Protein AF-A0A1A8XG49-F1 (afdb_monomer_lite)

InterPro domains:
  IPR009003 Peptidase S1, PA clan [SSF50494] (13-83)
  IPR027417 P-loop containing nucleoside triphosphate hydrolase [G3DSA:3.40.50.300] (144-242)
  IPR027417 P-loop containing nucleoside triphosphate hydrolase [SSF52540] (140-324)
  IPR041664 Orc1-like, AAA ATPase domain [PF13191] (143-246)

pLDDT: mean 82.78, std 15.08, range [36.12, 97.25]

Foldseek 3Di:
DDDVVVVVLLFKKWKDWPPAIDIWGQQDFQKTKDFLVRCVCCVPVVTDIWIGHPNHIFDPDKDFPDADCDPPPRMTMIGTPGTGDNCPVVNVCVVVVVVVVVVVVVCVPDVVNVVPDDPVRNVVVVVVVVVPDLLLGDDDPDDFQCVVLLVVCLVQVQVLAAAEEEAAPLLCPVVSVVVNQVCCCVRPVDDPLLEAEAELVPDAALQVVLCSQQVSLVHHGSVCNVVSCVVRPHQEYEYHACLSYDLDDRSLVVLQVVLCSCVPRVHHYYYYYHDDLCVSNVVADPVPGDSCPPSDPDHSYSFFRQLVRLLVLLCSSCVPDPDDSVQLSVLSHGGGRSSVSSVVSSVSVVVVVVVVVVPDDD

Secondary structure (DSSP, 8-state):
---HHHHHHHHEEEEE-SS-EEEEEEEETTEEEE-HHHHHHHHHHT---EEEETTEE--S--EEEEEEESSS-EEEEEE-SS---PPPHHHHHHH-HHHHHHHHHHHHH-HHHHHTS-HHHHHHHHHHHHTT--TTSS--SS--S-HHHHHHHHHHHHTT----EE--TTSSHHHHHHHHHHHHHHHH---GGGEEEEETTS--SHHHHHHHHHHHHT-SSGGGHHHHHHHS--SEEEEETGGGS-SSHHHHHHHHHHHHHHHHH--EEEEEESS-HHHHTTTSBTTTB-TTTTS-SS-EE--PBPHHHHHHHHHHHHTTSS--GGGTGGGGSS-B-HHHHHHHHHHHHHHHHHHHHHSS--

Radius of gyration: 25.8 Å; chains: 1; bounding box: 48×68×72 Å

Organism: NCBI:txid1860102

Structure (mmCIF, N/CA/C/O backbone):
data_AF-A0A1A8XG49-F1
#
_entry.id   AF-A0A1A8XG49-F1
#
loop_
_atom_site.group_PDB
_atom_site.id
_atom_site.type_symbol
_atom_site.label_atom_id
_atom_site.label_alt_id
_atom_site.label_comp_id
_atom_site.label_asym_id
_atom_site.label_entity_id
_atom_site.label_seq_id
_atom_site.pdbx_PDB_ins_code
_atom_site.Cartn_x
_atom_site.Cartn_y
_atom_site.Cartn_z
_atom_site.occupancy
_atom_site.B_iso_or_equiv
_atom_site.auth_seq_id
_atom_site.auth_comp_id
_atom_site.auth_asym_id
_atom_site.auth_atom_id
_atom_site.pdbx_PDB_model_num
ATOM 1 N N . MET A 1 1 ? 25.013 8.184 -5.134 1.00 44.91 1 MET A N 1
ATOM 2 C CA . MET A 1 1 ? 23.923 8.915 -5.820 1.00 44.91 1 MET A CA 1
ATOM 3 C C . MET A 1 1 ? 23.593 10.124 -4.967 1.00 44.91 1 MET A C 1
ATOM 5 O O . MET A 1 1 ? 23.531 9.926 -3.759 1.00 44.91 1 MET A O 1
ATOM 9 N N . PRO A 1 2 ? 23.439 11.328 -5.543 1.00 50.09 2 PRO A N 1
ATOM 10 C CA . PRO A 1 2 ? 22.978 12.480 -4.773 1.00 50.09 2 PRO A CA 1
ATOM 11 C C . PRO A 1 2 ? 21.626 12.156 -4.129 1.00 50.09 2 PRO A C 1
ATOM 13 O O . PRO A 1 2 ? 20.797 11.479 -4.750 1.00 50.09 2 PRO A O 1
ATOM 16 N N . MET A 1 3 ? 21.424 12.582 -2.882 1.00 64.94 3 MET A N 1
ATOM 17 C CA . MET A 1 3 ? 20.122 12.443 -2.224 1.00 64.94 3 MET A CA 1
ATOM 18 C C . MET A 1 3 ? 19.075 13.268 -2.982 1.00 64.94 3 MET A C 1
ATOM 20 O O . MET A 1 3 ? 19.396 14.276 -3.610 1.00 64.94 3 MET A O 1
ATOM 24 N N . ILE A 1 4 ? 17.810 12.847 -2.939 1.00 64.62 4 ILE A N 1
ATOM 25 C CA . ILE A 1 4 ? 16.726 13.500 -3.689 1.00 64.62 4 ILE A CA 1
ATOM 26 C C . ILE A 1 4 ? 16.611 15.000 -3.375 1.00 64.62 4 ILE A C 1
ATOM 28 O O . ILE A 1 4 ? 16.385 15.796 -4.280 1.00 64.62 4 ILE A O 1
ATOM 32 N N . ASP A 1 5 ? 16.892 15.400 -2.137 1.00 66.25 5 ASP A N 1
ATOM 33 C CA . ASP A 1 5 ? 16.898 16.802 -1.716 1.00 66.25 5 ASP A CA 1
ATOM 34 C C . ASP A 1 5 ? 17.994 17.626 -2.403 1.00 66.25 5 ASP A C 1
ATOM 36 O O . ASP A 1 5 ? 17.799 18.804 -2.699 1.00 66.25 5 ASP A O 1
ATOM 40 N N . GLU A 1 6 ? 19.144 17.016 -2.695 1.00 67.31 6 GLU A N 1
ATOM 41 C CA . GLU A 1 6 ? 20.232 17.661 -3.435 1.00 67.31 6 GLU A CA 1
ATOM 42 C C . GLU A 1 6 ? 19.847 17.847 -4.904 1.00 67.31 6 GLU A C 1
ATOM 44 O O . GLU A 1 6 ? 20.132 18.891 -5.490 1.00 67.31 6 GLU A O 1
ATOM 49 N N . LEU A 1 7 ? 19.139 16.872 -5.488 1.00 68.44 7 LEU A N 1
ATOM 50 C CA . LEU A 1 7 ? 18.593 16.987 -6.840 1.00 68.44 7 LEU A CA 1
ATOM 51 C C . LEU A 1 7 ? 17.507 18.063 -6.909 1.00 68.44 7 LEU A C 1
ATOM 53 O O . LEU A 1 7 ? 17.551 18.905 -7.799 1.00 68.44 7 LEU A O 1
ATOM 57 N N . LEU A 1 8 ? 16.578 18.099 -5.954 1.00 74.44 8 LEU A N 1
ATOM 58 C CA . LEU A 1 8 ? 15.527 19.117 -5.913 1.00 74.44 8 LEU A CA 1
ATOM 59 C C . LEU A 1 8 ? 16.106 20.528 -5.744 1.00 74.44 8 LEU A C 1
ATOM 61 O O . LEU A 1 8 ? 15.683 21.445 -6.447 1.00 74.44 8 LEU A O 1
ATOM 65 N N . ARG A 1 9 ? 17.128 20.711 -4.896 1.00 75.62 9 ARG A N 1
ATOM 66 C CA . ARG A 1 9 ? 17.848 21.996 -4.781 1.00 75.62 9 ARG A CA 1
ATOM 67 C C . ARG A 1 9 ? 18.603 22.365 -6.054 1.00 75.62 9 ARG A C 1
ATOM 69 O O . ARG A 1 9 ? 18.611 23.529 -6.436 1.00 75.62 9 ARG A O 1
ATOM 76 N N . ALA A 1 10 ? 19.217 21.394 -6.727 1.00 76.56 10 ALA A N 1
ATOM 77 C CA . ALA A 1 10 ? 19.944 21.639 -7.970 1.00 76.56 10 ALA A CA 1
ATOM 78 C C . ALA A 1 10 ? 19.024 22.031 -9.141 1.00 76.56 10 ALA A C 1
ATOM 80 O O . ALA A 1 10 ? 19.495 22.659 -10.090 1.00 76.56 10 ALA A O 1
ATOM 81 N N . CYS A 1 11 ? 17.736 21.680 -9.074 1.00 81.06 11 CYS A N 1
ATOM 82 C CA . CYS A 1 11 ? 16.787 21.822 -10.182 1.00 81.06 11 CYS A CA 1
ATOM 83 C C . CYS A 1 11 ? 15.705 22.880 -9.935 1.00 81.06 11 CYS A C 1
ATOM 85 O O . CYS A 1 11 ? 14.915 23.155 -10.836 1.00 81.06 11 CYS A O 1
ATOM 87 N N . SER A 1 12 ? 15.673 23.482 -8.746 1.00 89.00 12 SER A N 1
ATOM 88 C CA . SER A 1 12 ? 14.744 24.556 -8.394 1.00 89.00 12 SER A CA 1
ATOM 89 C C . SER A 1 12 ? 15.452 25.905 -8.314 1.00 89.00 12 SER A C 1
ATOM 91 O O . SER A 1 12 ? 16.629 25.999 -7.968 1.00 89.00 12 SER A O 1
ATOM 93 N N . VAL A 1 13 ? 14.718 26.965 -8.628 1.00 91.06 13 VAL A N 1
ATOM 94 C CA . VAL A 1 13 ? 15.140 28.352 -8.436 1.00 91.06 13 VAL A CA 1
ATOM 95 C C . VAL A 1 13 ? 14.126 29.080 -7.571 1.00 91.06 13 VAL A C 1
ATOM 97 O O . VAL A 1 13 ? 12.937 28.758 -7.570 1.00 91.06 13 VAL A O 1
ATOM 100 N N . ARG A 1 14 ? 14.583 30.096 -6.850 1.00 93.88 14 ARG A N 1
ATOM 101 C CA . ARG A 1 14 ? 13.712 31.042 -6.156 1.00 93.88 14 ARG A CA 1
ATOM 102 C C . ARG A 1 14 ? 13.565 32.286 -7.017 1.00 93.88 14 ARG A C 1
ATOM 104 O O . ARG A 1 14 ? 14.560 32.847 -7.456 1.00 93.88 14 ARG A O 1
ATOM 111 N N . ILE A 1 15 ? 12.336 32.723 -7.229 1.00 94.44 15 ILE A N 1
ATOM 112 C CA . ILE A 1 15 ? 12.003 33.884 -8.051 1.00 94.44 15 ILE A CA 1
ATOM 113 C C . ILE A 1 15 ? 11.438 34.952 -7.127 1.00 94.44 15 ILE A C 1
ATOM 115 O O . ILE A 1 15 ? 10.594 34.658 -6.280 1.00 94.44 15 ILE A O 1
ATOM 119 N N . VAL A 1 16 ? 11.924 36.179 -7.264 1.00 93.06 16 VAL A N 1
ATOM 120 C CA . VAL A 1 16 ? 11.505 37.322 -6.455 1.00 93.06 16 VAL A CA 1
ATOM 121 C C . VAL A 1 16 ? 11.158 38.476 -7.383 1.00 93.06 16 VAL A C 1
ATOM 123 O O . VAL A 1 16 ? 11.935 38.828 -8.270 1.00 93.06 16 VAL A O 1
ATOM 126 N N . THR A 1 17 ? 9.994 39.071 -7.155 1.00 92.00 17 THR A N 1
ATOM 127 C CA . THR A 1 17 ? 9.552 40.314 -7.791 1.00 92.00 17 THR A CA 1
ATOM 128 C C . THR A 1 17 ? 9.287 41.374 -6.722 1.00 92.00 17 THR A C 1
ATOM 130 O O . THR A 1 17 ? 9.391 41.106 -5.526 1.00 92.00 17 THR A O 1
ATOM 133 N N . ALA A 1 18 ? 8.889 42.579 -7.136 1.00 83.94 18 ALA A N 1
ATOM 134 C CA . ALA A 1 18 ? 8.525 43.657 -6.216 1.00 83.94 18 ALA A CA 1
ATOM 135 C C . ALA A 1 18 ? 7.332 43.338 -5.284 1.00 83.94 18 ALA A C 1
ATOM 137 O O . ALA A 1 18 ? 7.201 43.974 -4.245 1.00 83.94 18 ALA A O 1
ATOM 138 N N . GLY A 1 19 ? 6.464 42.380 -5.637 1.00 79.31 19 GLY A N 1
ATOM 139 C CA . GLY A 1 19 ? 5.223 42.105 -4.892 1.00 79.31 19 GLY A CA 1
ATOM 140 C C . GLY A 1 19 ? 4.957 40.634 -4.577 1.00 79.31 19 GLY A C 1
ATOM 141 O O . GLY A 1 19 ? 3.943 40.315 -3.964 1.00 79.31 19 GLY A O 1
ATOM 142 N N . SER A 1 20 ? 5.835 39.728 -5.003 1.00 89.12 20 SER A N 1
ATOM 143 C CA . SER A 1 20 ? 5.664 38.285 -4.828 1.00 89.12 20 SER A CA 1
ATOM 144 C C . SER A 1 20 ? 7.012 37.572 -4.791 1.00 89.12 20 SER A C 1
ATOM 146 O O . SER A 1 20 ? 8.028 38.055 -5.296 1.00 89.12 20 SER A O 1
ATOM 148 N N . SER A 1 21 ? 7.009 36.375 -4.217 1.00 92.56 21 SER A N 1
ATOM 149 C CA . SER A 1 21 ? 8.099 35.420 -4.374 1.00 92.56 21 SER A CA 1
ATOM 150 C C . SER A 1 21 ? 7.527 34.035 -4.628 1.00 92.56 21 SER A C 1
ATOM 152 O O . SER A 1 21 ? 6.403 33.745 -4.220 1.00 92.56 21 SER A O 1
ATOM 154 N N . GLY A 1 22 ? 8.284 33.193 -5.318 1.00 93.00 22 GLY A N 1
ATOM 155 C CA . GLY A 1 22 ? 7.862 31.839 -5.637 1.00 93.00 22 GLY A CA 1
ATOM 156 C C . GLY A 1 22 ? 9.022 30.950 -6.052 1.00 93.00 22 GLY A C 1
ATOM 157 O O . GLY A 1 22 ? 10.193 31.335 -5.982 1.00 93.00 22 GLY A O 1
ATOM 158 N N . THR A 1 23 ? 8.680 29.746 -6.489 1.00 92.75 23 THR A N 1
ATOM 159 C CA . THR A 1 23 ? 9.637 28.727 -6.915 1.00 92.75 23 THR A CA 1
ATOM 160 C C . THR A 1 23 ? 9.438 28.433 -8.393 1.00 92.75 23 THR A C 1
ATOM 162 O O . THR A 1 23 ? 8.311 28.265 -8.844 1.00 92.75 23 THR A O 1
ATOM 165 N N . GLY A 1 24 ? 10.540 28.352 -9.131 1.00 91.75 24 GLY A N 1
ATOM 166 C CA . GLY A 1 24 ? 10.569 27.809 -10.484 1.00 91.75 24 GLY A CA 1
ATOM 167 C C . GLY A 1 24 ? 11.406 26.535 -10.543 1.00 91.75 24 GLY A C 1
ATOM 168 O O . GLY A 1 24 ? 12.173 26.243 -9.623 1.00 91.75 24 GLY A O 1
ATOM 169 N N . ALA A 1 25 ? 11.288 25.787 -11.633 1.00 91.12 25 ALA A N 1
ATOM 170 C CA . ALA A 1 25 ? 12.101 24.604 -11.889 1.00 91.12 25 ALA A CA 1
ATOM 171 C C . ALA A 1 25 ? 12.759 24.677 -13.266 1.00 91.12 25 ALA A C 1
ATOM 173 O O . ALA A 1 25 ? 12.142 25.128 -14.232 1.00 91.12 25 ALA A O 1
ATOM 174 N N . PHE A 1 26 ? 14.000 24.202 -13.370 1.00 84.75 26 PHE A N 1
ATOM 175 C CA . PHE A 1 26 ? 14.660 24.047 -14.662 1.00 84.75 26 PHE A CA 1
ATOM 176 C C . PHE A 1 26 ? 13.968 22.951 -15.471 1.00 84.75 26 PHE A C 1
ATOM 178 O O . PHE A 1 26 ? 13.952 21.786 -15.071 1.00 84.75 26 PHE A O 1
ATOM 185 N N . VAL A 1 27 ? 13.431 23.324 -16.630 1.00 82.44 27 VAL A N 1
ATOM 186 C CA . VAL A 1 27 ? 12.778 22.397 -17.573 1.00 82.44 27 VAL A CA 1
ATOM 187 C C . VAL A 1 27 ? 13.650 22.096 -18.790 1.00 82.44 27 VAL A C 1
ATOM 189 O O . VAL A 1 27 ? 13.473 21.069 -19.441 1.00 82.44 27 VAL A O 1
ATOM 192 N N . ALA A 1 28 ? 14.631 22.957 -19.065 1.00 75.00 28 ALA A N 1
ATOM 193 C CA . ALA A 1 28 ? 15.698 22.750 -20.039 1.00 75.00 28 ALA A CA 1
ATOM 194 C C . ALA A 1 28 ? 16.918 23.620 -19.664 1.00 75.00 28 ALA A C 1
ATOM 196 O O . ALA A 1 28 ? 16.801 24.482 -18.785 1.00 75.00 28 ALA A O 1
ATOM 197 N N . PRO A 1 29 ? 18.088 23.442 -20.308 1.00 76.81 29 PRO A N 1
ATOM 198 C CA . PRO A 1 29 ? 19.225 24.338 -20.112 1.00 76.81 29 PRO A CA 1
ATOM 199 C C . PRO A 1 29 ? 18.834 25.805 -20.340 1.00 76.81 29 PRO A C 1
ATOM 201 O O . PRO A 1 29 ? 18.367 26.168 -21.417 1.00 76.81 29 PRO A O 1
ATOM 204 N N . GLY A 1 30 ? 18.995 26.631 -19.303 1.00 81.38 30 GLY A N 1
ATOM 205 C CA . GLY A 1 30 ? 18.672 28.061 -19.340 1.00 81.38 30 GLY A CA 1
ATOM 206 C C . GLY A 1 30 ? 17.175 28.385 -19.376 1.00 81.38 30 GLY A C 1
ATOM 207 O O . GLY A 1 30 ? 16.833 29.541 -19.603 1.00 81.38 30 GLY A O 1
ATOM 208 N N . LEU A 1 31 ? 16.287 27.404 -19.162 1.00 86.69 31 LEU A N 1
ATOM 209 C CA . LEU A 1 31 ? 14.837 27.605 -19.124 1.00 86.69 31 LEU A CA 1
ATOM 210 C C . LEU A 1 31 ? 14.246 27.184 -17.781 1.00 86.69 31 LEU A C 1
ATOM 212 O O . LEU A 1 31 ? 14.402 26.039 -17.347 1.00 86.69 31 LEU A O 1
ATOM 216 N N . VAL A 1 32 ? 13.513 28.106 -17.167 1.00 90.38 32 VAL A N 1
ATOM 217 C CA . VAL A 1 32 ? 12.822 27.925 -15.891 1.00 90.38 32 VAL A CA 1
ATOM 218 C C . VAL A 1 32 ? 11.319 28.036 -16.111 1.00 90.38 32 VAL A C 1
ATOM 220 O O . VAL A 1 32 ? 10.846 29.040 -16.631 1.00 90.38 32 VAL A O 1
ATOM 223 N N . LEU A 1 33 ? 10.562 27.035 -15.667 1.00 92.69 33 LEU A N 1
ATOM 224 C CA . LEU A 1 33 ? 9.102 27.091 -15.607 1.00 92.69 33 LEU A CA 1
ATOM 225 C C . LEU A 1 33 ? 8.661 27.507 -14.198 1.00 92.69 33 LEU A C 1
ATOM 227 O O . LEU A 1 33 ? 9.172 26.982 -13.208 1.00 92.69 33 LEU A O 1
ATOM 231 N N . THR A 1 34 ? 7.718 28.438 -14.109 1.00 93.94 34 THR A N 1
ATOM 232 C CA . THR A 1 34 ? 7.117 28.932 -12.860 1.00 93.94 34 THR A CA 1
ATOM 233 C C . THR A 1 34 ? 5.628 29.205 -13.063 1.00 93.94 34 THR A C 1
ATOM 235 O O . THR A 1 34 ? 5.133 29.112 -14.186 1.00 93.94 34 THR A O 1
ATOM 238 N N . CYS A 1 35 ? 4.902 29.556 -12.004 1.00 93.06 35 CYS A N 1
ATOM 239 C CA . CYS A 1 35 ? 3.521 30.010 -12.138 1.00 93.06 35 CYS A CA 1
ATOM 240 C C . CYS A 1 35 ? 3.463 31.461 -12.642 1.00 93.06 35 CYS A C 1
ATOM 242 O O . CYS A 1 35 ? 4.274 32.300 -12.235 1.00 93.06 35 CYS A O 1
ATOM 244 N N . ALA A 1 36 ? 2.489 31.794 -13.492 1.00 91.00 36 ALA A N 1
ATOM 245 C CA . ALA A 1 36 ? 2.371 33.136 -14.064 1.00 91.00 36 ALA A CA 1
ATOM 246 C C . ALA A 1 36 ? 2.040 34.187 -12.991 1.00 91.00 36 ALA A C 1
ATOM 248 O O . ALA A 1 36 ? 2.531 35.318 -13.061 1.00 91.00 36 ALA A O 1
ATOM 249 N N . HIS A 1 37 ? 1.289 33.821 -11.945 1.00 91.81 37 HIS A N 1
ATOM 250 C CA . HIS A 1 37 ? 1.032 34.718 -10.810 1.00 91.81 37 HIS A CA 1
ATOM 251 C C . HIS A 1 37 ? 2.314 35.144 -10.073 1.00 91.81 37 HIS A C 1
ATOM 253 O O . HIS A 1 37 ? 2.383 36.264 -9.564 1.00 91.81 37 HIS A O 1
ATOM 259 N N . VAL A 1 38 ? 3.351 34.293 -10.047 1.00 92.44 38 VAL A N 1
ATOM 260 C CA . VAL A 1 38 ? 4.627 34.593 -9.373 1.00 92.44 38 VAL A CA 1
ATOM 261 C C . VAL A 1 38 ? 5.332 35.757 -10.054 1.00 92.44 38 VAL A C 1
ATOM 263 O O . VAL A 1 38 ? 5.944 36.566 -9.366 1.00 92.44 38 VAL A O 1
ATOM 266 N N . ILE A 1 39 ? 5.219 35.884 -11.378 1.00 92.88 39 ILE A N 1
ATOM 267 C CA . ILE A 1 39 ? 5.883 36.948 -12.142 1.00 92.88 39 ILE A CA 1
ATOM 268 C C . ILE A 1 39 ? 4.921 38.019 -12.664 1.00 92.88 39 ILE A C 1
ATOM 270 O O . ILE A 1 39 ? 5.330 38.891 -13.423 1.00 92.88 39 ILE A O 1
ATOM 274 N N . ALA A 1 40 ? 3.647 37.978 -12.267 1.00 90.56 40 ALA A N 1
ATOM 275 C CA . ALA A 1 40 ? 2.605 38.843 -12.818 1.00 90.56 40 ALA A CA 1
ATOM 276 C C . ALA A 1 40 ? 2.910 40.337 -12.645 1.00 90.56 40 ALA A C 1
ATOM 278 O O . ALA A 1 40 ? 2.620 41.130 -13.537 1.00 90.56 40 ALA A O 1
ATOM 279 N N . SER A 1 41 ? 3.502 40.718 -11.513 1.00 86.75 41 SER A N 1
ATOM 280 C CA . SER A 1 41 ? 3.949 42.087 -11.242 1.00 86.75 41 SER A CA 1
ATOM 281 C C . SER A 1 41 ? 5.067 42.500 -12.204 1.00 86.75 41 SER A C 1
ATOM 283 O O . SER A 1 41 ? 4.921 43.495 -12.905 1.00 86.75 41 SER A O 1
ATOM 285 N N . ALA A 1 42 ? 6.128 41.695 -12.318 1.00 88.00 42 ALA A N 1
ATOM 286 C CA . ALA A 1 42 ? 7.241 41.939 -13.233 1.00 88.00 42 ALA A CA 1
ATOM 287 C C . ALA A 1 42 ? 6.781 42.009 -14.700 1.00 88.00 42 ALA A C 1
ATOM 289 O O . ALA A 1 42 ? 7.193 42.909 -15.422 1.00 88.00 42 ALA A O 1
ATOM 290 N N . HIS A 1 43 ? 5.867 41.126 -15.113 1.00 89.06 43 HIS A N 1
ATOM 291 C CA . HIS A 1 43 ? 5.308 41.107 -16.464 1.00 89.06 43 HIS A CA 1
ATOM 292 C C . HIS A 1 43 ? 4.448 42.347 -16.768 1.00 89.06 43 HIS A C 1
ATOM 294 O O . HIS A 1 43 ? 4.577 42.944 -17.832 1.00 89.06 43 HIS A O 1
ATOM 300 N N . LYS A 1 44 ? 3.572 42.762 -15.840 1.00 87.25 44 LYS A N 1
ATOM 301 C CA . LYS A 1 44 ? 2.639 43.885 -16.061 1.00 87.25 44 LYS A CA 1
ATOM 302 C C . LYS A 1 44 ? 3.302 45.254 -15.982 1.00 87.25 44 LYS A C 1
ATOM 304 O O . LYS A 1 44 ? 2.897 46.157 -16.704 1.00 87.25 44 LYS A O 1
ATOM 309 N N . THR A 1 45 ? 4.260 45.431 -15.076 1.00 84.06 45 THR A N 1
ATOM 310 C CA . THR A 1 45 ? 4.853 46.747 -14.791 1.00 84.06 45 THR A CA 1
ATOM 311 C C . THR A 1 45 ? 6.295 46.870 -15.271 1.00 84.06 45 THR A C 1
ATOM 313 O O . THR A 1 45 ? 6.956 47.830 -14.890 1.00 84.06 45 THR A O 1
ATOM 316 N N . ALA A 1 46 ? 6.808 45.884 -16.022 1.00 81.81 46 ALA A N 1
ATOM 317 C CA . ALA A 1 46 ? 8.232 45.759 -16.354 1.00 81.81 46 ALA A CA 1
ATOM 318 C C . ALA A 1 46 ? 9.141 45.912 -15.113 1.00 81.81 46 ALA A C 1
ATOM 320 O O . ALA A 1 46 ? 10.205 46.527 -15.158 1.00 81.81 46 ALA A O 1
ATOM 321 N N . GLY A 1 47 ? 8.667 45.411 -13.966 1.00 81.31 47 GLY A N 1
ATOM 322 C CA . GLY A 1 47 ? 9.351 45.544 -12.681 1.00 81.31 47 GLY A CA 1
ATOM 323 C C . GLY A 1 47 ? 10.549 44.596 -12.555 1.00 81.31 47 GLY A C 1
ATOM 324 O O . GLY A 1 47 ? 10.659 43.638 -13.321 1.00 81.31 47 GLY A O 1
ATOM 325 N N . PRO A 1 48 ? 11.430 44.812 -11.561 1.00 85.94 48 PRO A N 1
ATOM 326 C CA . PRO A 1 48 ? 12.611 43.977 -11.378 1.00 85.94 48 PRO A CA 1
ATOM 327 C C . PRO A 1 48 ? 12.217 42.518 -11.113 1.00 85.94 48 PRO A C 1
ATOM 329 O O . PRO A 1 48 ? 11.420 42.222 -10.215 1.00 85.94 48 PRO A O 1
ATOM 332 N N . LEU A 1 49 ? 12.809 41.614 -11.893 1.00 91.88 49 LEU A N 1
ATOM 333 C CA . LEU A 1 49 ? 12.670 40.167 -11.781 1.00 91.88 49 LEU A CA 1
ATOM 334 C C . LEU A 1 49 ? 14.02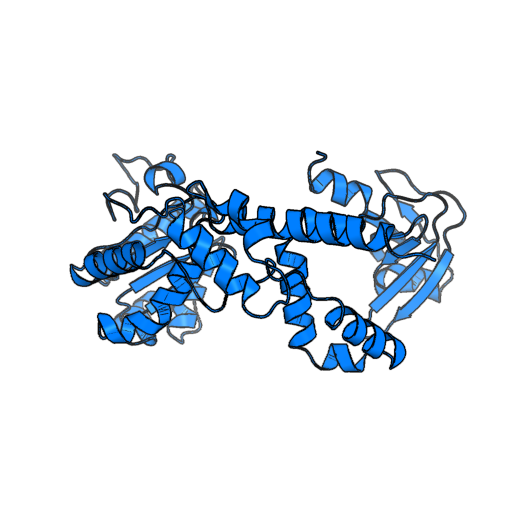6 39.582 -11.393 1.00 91.88 49 LEU A C 1
ATOM 336 O O . LEU A 1 49 ? 14.975 39.648 -12.167 1.00 91.88 49 LEU A O 1
ATOM 340 N N . ARG A 1 50 ? 14.113 39.008 -10.193 1.00 93.25 50 ARG A N 1
ATOM 341 C CA . ARG A 1 50 ? 15.350 38.432 -9.653 1.00 93.25 50 ARG A CA 1
ATOM 342 C C . ARG A 1 50 ? 15.195 36.929 -9.512 1.00 93.25 50 ARG A C 1
ATOM 344 O O . ARG A 1 50 ? 14.216 36.456 -8.929 1.00 93.25 50 ARG A O 1
ATOM 351 N N . VAL A 1 51 ? 16.163 36.172 -10.015 1.00 92.12 51 VAL A N 1
ATOM 352 C CA . VAL A 1 51 ? 16.167 34.708 -9.934 1.00 92.12 51 VAL A CA 1
ATOM 353 C C . VAL A 1 51 ? 17.385 34.259 -9.142 1.00 92.12 51 VAL A C 1
ATOM 355 O O . VAL A 1 51 ? 18.501 34.677 -9.415 1.00 92.12 51 VAL A O 1
ATOM 358 N N . PHE A 1 52 ? 17.175 33.391 -8.157 1.00 90.94 52 PHE A N 1
ATOM 359 C CA . PHE A 1 52 ? 18.220 32.840 -7.306 1.00 90.94 52 PHE A CA 1
ATOM 360 C C . PHE A 1 52 ? 18.319 31.331 -7.498 1.00 90.94 52 PHE A C 1
ATOM 362 O O . PHE A 1 52 ? 17.324 30.615 -7.374 1.00 90.94 52 PHE A O 1
ATOM 369 N N . TRP A 1 53 ? 19.532 30.833 -7.704 1.00 89.12 53 TRP A N 1
ATOM 370 C CA . TRP A 1 53 ? 19.834 29.414 -7.815 1.00 89.12 53 TRP A CA 1
ATOM 371 C C . TRP A 1 53 ? 21.019 29.043 -6.925 1.00 89.12 53 TRP A C 1
ATOM 373 O O . TRP A 1 53 ? 22.047 29.716 -6.924 1.00 89.12 53 TRP A O 1
ATOM 383 N N . SER A 1 54 ? 20.879 27.971 -6.138 1.00 83.38 54 SER A N 1
ATOM 384 C CA . SER A 1 54 ? 21.920 27.505 -5.202 1.00 83.38 54 SER A CA 1
ATOM 385 C C . SER A 1 54 ? 22.477 28.614 -4.289 1.00 83.38 54 SER A C 1
ATOM 387 O O . SER A 1 54 ? 23.673 28.678 -4.014 1.00 83.38 54 SER A O 1
ATOM 389 N N . GLY A 1 55 ? 21.599 29.517 -3.836 1.00 82.44 55 GLY A N 1
ATOM 390 C CA . GLY A 1 55 ? 21.953 30.639 -2.960 1.00 82.44 55 GLY A CA 1
ATOM 391 C C . GLY A 1 55 ? 22.624 31.829 -3.656 1.00 82.44 55 GLY A C 1
ATOM 392 O O . GLY A 1 55 ? 22.920 32.812 -2.985 1.00 82.44 55 GLY A O 1
ATOM 393 N N . ARG A 1 56 ? 22.834 31.774 -4.975 1.00 85.00 56 ARG A N 1
ATOM 394 C CA . ARG A 1 56 ? 23.387 32.871 -5.780 1.00 85.00 56 ARG A CA 1
ATOM 395 C C . ARG A 1 56 ? 22.293 33.503 -6.623 1.00 85.00 56 ARG A C 1
ATOM 397 O O . ARG A 1 56 ? 21.406 32.801 -7.099 1.00 85.00 56 ARG A O 1
ATOM 404 N N . GLU A 1 57 ? 22.342 34.815 -6.784 1.00 89.62 57 GLU A N 1
ATOM 405 C CA . GLU A 1 57 ? 21.522 35.505 -7.776 1.00 89.62 57 GLU A CA 1
ATOM 406 C C . GLU A 1 57 ? 22.076 35.218 -9.173 1.00 89.62 57 GLU A C 1
ATOM 408 O O . GLU A 1 57 ? 23.288 35.108 -9.347 1.00 89.62 57 GLU A O 1
ATOM 413 N N . LEU A 1 58 ? 21.185 34.997 -10.135 1.00 86.31 58 LEU A N 1
ATOM 414 C CA . LEU A 1 58 ? 21.540 34.885 -11.540 1.00 86.31 58 LEU A CA 1
ATOM 415 C C . LEU A 1 58 ? 21.590 36.302 -12.115 1.00 86.31 58 LEU A C 1
ATOM 417 O O . LEU A 1 58 ? 20.633 37.054 -11.938 1.00 86.31 58 LEU A O 1
ATOM 421 N N . ASP A 1 59 ? 22.709 36.635 -12.757 1.00 75.44 59 ASP A N 1
ATOM 422 C CA . ASP A 1 59 ? 22.989 37.961 -13.318 1.00 75.44 59 ASP A CA 1
ATOM 423 C C . ASP A 1 59 ? 22.051 38.323 -14.496 1.00 75.44 59 ASP A C 1
ATOM 425 O O . ASP A 1 59 ? 21.116 37.587 -14.830 1.00 75.44 59 ASP A O 1
ATOM 429 N N . ASP A 1 60 ? 22.313 39.470 -15.130 1.00 68.25 60 ASP A N 1
ATOM 430 C CA . ASP A 1 60 ? 21.554 40.036 -16.250 1.00 68.25 60 ASP A CA 1
ATOM 431 C C . ASP A 1 60 ? 21.220 39.025 -17.369 1.00 68.25 60 ASP A C 1
ATOM 433 O O . ASP A 1 60 ? 21.959 38.079 -17.653 1.00 68.25 60 ASP A O 1
ATOM 437 N N . GLY A 1 61 ? 20.092 39.255 -18.050 1.00 76.44 61 GLY A N 1
ATOM 438 C CA . GLY A 1 61 ? 19.609 38.398 -19.144 1.00 76.44 61 GLY A CA 1
ATOM 439 C C . GLY A 1 61 ? 18.461 37.460 -18.765 1.00 76.44 61 GLY A C 1
ATOM 440 O O . GLY A 1 61 ? 18.216 36.475 -19.464 1.00 76.44 61 GLY A O 1
ATOM 441 N N . ILE A 1 62 ? 17.753 37.749 -17.668 1.00 89.38 62 ILE A N 1
ATOM 442 C CA . ILE A 1 62 ? 16.488 37.083 -17.348 1.00 89.38 62 ILE A CA 1
ATOM 443 C C . ILE A 1 62 ? 15.391 37.647 -18.255 1.00 89.38 62 ILE A C 1
ATOM 445 O O . ILE A 1 62 ? 15.114 38.844 -18.235 1.00 89.38 62 ILE A O 1
ATOM 449 N N . GLU A 1 63 ? 14.738 36.780 -19.020 1.00 91.50 63 GLU A N 1
ATOM 450 C CA . GLU A 1 63 ? 13.693 37.162 -19.974 1.00 91.50 63 GLU A CA 1
ATOM 451 C C . GLU A 1 63 ? 12.440 36.316 -19.744 1.00 91.50 63 GLU A C 1
ATOM 453 O O . GLU A 1 63 ? 12.531 35.107 -19.528 1.00 91.50 63 GLU A O 1
ATOM 458 N N . ILE A 1 64 ? 11.259 36.933 -19.810 1.00 92.56 64 ILE A N 1
ATOM 459 C CA . ILE A 1 64 ? 9.991 36.200 -19.851 1.00 92.56 64 ILE A CA 1
ATOM 460 C C . ILE A 1 64 ? 9.775 35.747 -21.297 1.00 92.56 64 ILE A C 1
ATOM 462 O O . ILE A 1 64 ? 9.507 36.563 -22.170 1.00 92.56 64 ILE A O 1
ATOM 466 N N . VAL A 1 65 ? 9.915 34.446 -21.540 1.00 91.56 65 VAL A N 1
ATOM 467 C CA . VAL A 1 65 ? 9.796 33.829 -22.870 1.00 91.56 65 VAL A CA 1
ATOM 468 C C . VAL A 1 65 ? 8.339 33.561 -23.226 1.00 91.56 65 VAL A C 1
ATOM 470 O O . VAL A 1 65 ? 7.955 33.701 -24.382 1.00 91.56 65 VAL A O 1
ATOM 473 N N . ASP A 1 66 ? 7.541 33.138 -22.244 1.00 90.12 66 ASP A N 1
ATOM 474 C CA . ASP A 1 66 ? 6.119 32.852 -22.431 1.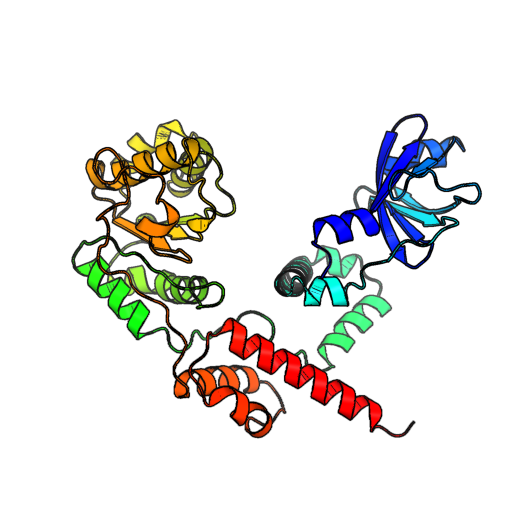00 90.12 66 ASP A CA 1
ATOM 475 C C . ASP A 1 66 ? 5.343 33.096 -21.127 1.00 90.12 66 ASP A C 1
ATOM 477 O O . ASP A 1 66 ? 5.895 32.943 -20.031 1.00 90.12 66 ASP A O 1
ATOM 481 N N . TYR A 1 67 ? 4.073 33.485 -21.233 1.00 90.00 67 TYR A N 1
ATOM 482 C CA . TYR A 1 67 ? 3.239 33.891 -20.100 1.00 90.00 67 TYR A CA 1
ATOM 483 C C . TYR A 1 67 ? 1.759 33.554 -20.332 1.00 90.00 67 TYR A C 1
ATOM 485 O O . TYR A 1 67 ? 1.084 34.175 -21.151 1.00 90.00 67 TYR A O 1
ATOM 493 N N . HIS A 1 68 ? 1.230 32.618 -19.541 1.00 87.12 68 HIS A N 1
ATOM 494 C CA . HIS A 1 68 ? -0.159 32.150 -19.581 1.00 87.12 68 HIS A CA 1
ATOM 495 C C . HIS A 1 68 ? -0.827 32.341 -18.216 1.00 87.12 68 HIS A C 1
ATOM 497 O O . HIS A 1 68 ? -0.644 31.535 -17.307 1.00 87.12 68 HIS A O 1
ATOM 503 N N . ALA A 1 69 ? -1.617 33.408 -18.065 1.00 81.00 69 ALA A N 1
ATOM 504 C CA . ALA A 1 69 ? -2.319 33.749 -16.819 1.00 81.00 69 ALA A CA 1
ATOM 505 C C . ALA A 1 69 ? -3.795 33.304 -16.808 1.00 81.00 69 ALA A C 1
ATOM 507 O O . ALA A 1 69 ? -4.698 34.113 -16.583 1.00 81.00 69 ALA A O 1
ATOM 508 N N . GLY A 1 70 ? -4.048 32.021 -17.077 1.00 70.44 70 GLY A N 1
ATOM 509 C CA . GLY A 1 70 ? -5.379 31.416 -16.956 1.00 70.44 70 GLY A CA 1
ATOM 510 C C . GLY A 1 70 ? -5.623 30.782 -15.577 1.00 70.44 70 GLY A C 1
ATOM 511 O O . GLY A 1 70 ? -4.669 30.533 -14.844 1.00 70.44 70 GLY A O 1
ATOM 512 N N . PRO A 1 71 ? -6.881 30.442 -15.219 1.00 58.69 71 PRO A N 1
ATOM 513 C CA . PRO A 1 71 ? -7.161 29.611 -14.040 1.00 58.69 71 PRO A CA 1
ATOM 514 C C . PRO A 1 71 ? -6.492 28.228 -14.148 1.00 58.69 71 PRO A C 1
ATOM 516 O O . PRO A 1 71 ? -6.179 27.615 -13.131 1.00 58.69 71 PRO A O 1
ATOM 519 N N . PHE A 1 72 ? -6.257 27.761 -15.382 1.00 53.59 72 PHE A N 1
ATOM 520 C CA . PHE A 1 72 ? -5.362 26.663 -15.735 1.00 53.59 72 PHE A CA 1
ATOM 521 C C . PHE A 1 72 ? -5.060 26.694 -17.255 1.00 53.59 72 PHE A C 1
ATOM 523 O O . PHE A 1 72 ? -6.006 26.845 -18.032 1.00 53.59 72 PHE A O 1
ATOM 530 N N . PRO A 1 73 ? -3.801 26.515 -17.705 1.00 60.75 73 PRO A N 1
ATOM 531 C CA . PRO A 1 73 ? -2.590 26.513 -16.890 1.00 60.75 73 PRO A CA 1
ATOM 532 C C . PRO A 1 73 ? -2.193 27.939 -16.458 1.00 60.75 73 PRO A C 1
ATOM 534 O O . PRO A 1 73 ? -2.286 28.881 -17.240 1.00 60.75 73 PRO A O 1
ATOM 537 N N . ASP A 1 74 ? -1.733 28.072 -15.213 1.00 83.69 74 ASP A N 1
ATOM 538 C CA . ASP A 1 74 ? -1.111 29.285 -14.664 1.00 83.69 74 ASP A CA 1
ATOM 539 C C . ASP A 1 74 ? 0.411 29.118 -14.752 1.00 83.69 74 ASP A C 1
ATOM 541 O O . ASP A 1 74 ? 1.043 28.636 -13.813 1.00 83.69 74 ASP A O 1
ATOM 545 N N . LEU A 1 75 ? 0.993 29.415 -15.916 1.00 90.06 75 LEU A N 1
ATOM 546 C CA . LEU A 1 75 ? 2.391 29.100 -16.226 1.00 90.06 75 LEU A CA 1
ATOM 547 C C . LEU A 1 75 ? 3.109 30.266 -16.892 1.00 90.06 75 LEU A C 1
ATOM 549 O O . LEU A 1 75 ? 2.571 30.939 -17.764 1.00 90.06 75 LEU A O 1
ATOM 553 N N . ALA A 1 76 ? 4.372 30.445 -16.536 1.00 91.50 76 ALA A N 1
ATOM 554 C CA . ALA A 1 76 ? 5.288 31.314 -17.244 1.00 91.50 76 ALA A CA 1
ATOM 555 C C . ALA A 1 76 ? 6.644 30.635 -17.431 1.00 91.50 76 ALA A C 1
ATOM 557 O O . ALA A 1 76 ? 7.117 29.890 -16.568 1.00 91.50 76 ALA A O 1
ATOM 558 N N . LEU A 1 77 ? 7.265 30.911 -18.572 1.00 92.94 77 LEU A N 1
ATOM 559 C CA . LEU A 1 77 ? 8.571 30.398 -18.945 1.00 92.94 77 LEU A CA 1
ATOM 560 C C . LEU A 1 77 ? 9.578 31.543 -18.917 1.00 92.94 77 LEU A C 1
ATOM 562 O O . LEU A 1 77 ? 9.375 32.573 -19.554 1.00 92.94 77 LEU A O 1
ATOM 566 N N . LEU A 1 78 ? 10.674 31.348 -18.194 1.00 92.25 78 LEU A N 1
ATOM 567 C CA . LEU A 1 78 ? 11.772 32.296 -18.091 1.00 92.25 78 LEU A CA 1
ATOM 568 C C . LEU A 1 78 ? 13.015 31.740 -18.779 1.00 92.25 78 LEU A C 1
ATOM 570 O O . LEU A 1 78 ? 13.337 30.559 -18.627 1.00 92.25 78 LEU A O 1
ATOM 574 N N . ARG A 1 79 ? 13.751 32.605 -19.469 1.00 90.19 79 ARG A N 1
ATOM 575 C CA . ARG A 1 79 ? 15.135 32.371 -19.875 1.00 90.19 79 ARG A CA 1
ATOM 576 C C . ARG A 1 79 ? 16.056 32.938 -18.808 1.00 90.19 79 ARG A C 1
ATOM 578 O O . ARG A 1 79 ? 15.796 34.021 -18.298 1.00 90.19 79 ARG A O 1
ATOM 585 N N . VAL A 1 80 ? 17.110 32.206 -18.469 1.00 88.62 80 VAL A N 1
ATOM 586 C CA . VAL A 1 80 ? 18.129 32.624 -17.497 1.00 88.62 80 VAL A CA 1
ATOM 587 C C . VAL A 1 80 ? 19.536 32.343 -18.045 1.00 88.62 80 VAL A C 1
ATOM 589 O O . VAL A 1 80 ? 19.701 31.380 -18.802 1.00 88.62 80 VAL A O 1
ATOM 592 N N . PRO A 1 81 ? 20.559 33.140 -17.677 1.00 76.25 81 PRO A N 1
ATOM 593 C CA . PRO A 1 81 ? 21.895 33.073 -18.287 1.00 76.25 81 PRO A CA 1
ATOM 594 C C . PRO A 1 81 ? 22.685 31.804 -17.934 1.00 76.25 81 PRO A C 1
ATOM 596 O O . PRO A 1 81 ? 23.549 31.376 -18.698 1.00 76.25 81 PRO A O 1
ATOM 599 N N . LEU A 1 82 ? 22.385 31.169 -16.795 1.00 67.50 82 LEU A N 1
ATOM 600 C CA . LEU A 1 82 ? 23.027 29.931 -16.348 1.00 67.50 82 LEU A CA 1
ATOM 601 C C . LEU A 1 82 ? 22.015 28.781 -16.319 1.00 67.50 82 LEU A C 1
ATOM 603 O O . LEU A 1 82 ? 20.952 28.878 -15.708 1.00 67.50 82 LEU A O 1
ATOM 607 N N . GLY A 1 83 ? 22.354 27.667 -16.970 1.00 54.75 83 GLY A N 1
ATOM 608 C CA . GLY A 1 83 ? 21.537 26.456 -16.957 1.00 54.75 83 GLY A CA 1
ATOM 609 C C . GLY A 1 83 ? 21.779 25.611 -15.706 1.00 54.75 83 GLY A C 1
ATOM 610 O O . GLY A 1 83 ? 22.891 25.139 -15.481 1.00 54.75 83 GLY A O 1
ATOM 611 N N . GLY A 1 84 ? 20.732 25.366 -14.918 1.00 53.88 84 GLY A N 1
ATOM 612 C CA . GLY A 1 84 ? 20.717 24.276 -13.946 1.00 53.88 84 GLY A CA 1
ATOM 613 C C . GLY A 1 84 ? 20.579 22.915 -14.631 1.00 53.88 84 GLY A C 1
ATOM 614 O O . GLY A 1 84 ? 20.306 22.814 -15.832 1.00 53.88 84 GLY A O 1
ATOM 615 N N . ARG A 1 85 ? 20.751 21.830 -13.868 1.00 51.31 85 ARG A N 1
ATOM 616 C CA . ARG A 1 85 ? 20.401 20.496 -14.370 1.00 51.31 85 ARG A CA 1
ATOM 617 C C . ARG A 1 85 ? 18.878 20.451 -14.478 1.00 51.31 85 ARG A C 1
ATOM 619 O O . ARG A 1 85 ? 18.203 20.495 -13.461 1.00 51.31 85 ARG A O 1
ATOM 626 N N . ALA A 1 86 ? 18.323 20.353 -15.681 1.00 53.19 86 ALA A N 1
ATOM 627 C CA . ALA A 1 86 ? 16.975 19.810 -15.804 1.00 53.19 86 ALA A CA 1
ATOM 628 C C . ALA A 1 86 ? 17.095 18.330 -15.431 1.00 53.19 86 ALA A C 1
ATOM 630 O O . ALA A 1 86 ? 17.904 17.627 -16.043 1.00 53.19 86 ALA A O 1
ATOM 631 N N . VAL A 1 87 ? 16.367 17.847 -14.418 1.00 52.44 87 VAL A N 1
ATOM 632 C CA . VAL A 1 87 ? 16.274 16.394 -14.232 1.00 52.44 87 VAL A CA 1
ATOM 633 C C . VAL A 1 87 ? 15.498 15.884 -15.434 1.00 52.44 87 VAL A C 1
ATOM 635 O O . VAL A 1 87 ? 14.335 16.262 -15.596 1.00 52.44 87 VAL A O 1
ATOM 638 N N . PRO A 1 88 ? 16.094 15.047 -16.298 1.00 56.72 88 PRO A N 1
ATOM 639 C CA . PRO A 1 88 ? 15.318 14.425 -17.349 1.00 56.72 88 PRO A CA 1
ATOM 640 C C . PRO A 1 88 ? 14.145 13.705 -16.691 1.00 56.72 88 PRO A C 1
ATOM 642 O O . PRO A 1 88 ? 14.342 12.991 -15.707 1.00 56.72 88 PRO A O 1
ATOM 645 N N . VAL A 1 89 ? 12.935 13.846 -17.229 1.00 57.84 89 VAL A N 1
ATOM 646 C CA . VAL A 1 89 ? 11.776 13.098 -16.716 1.00 57.84 89 VAL A CA 1
ATOM 647 C C . VAL A 1 89 ? 12.088 11.593 -16.664 1.00 57.84 89 VAL A C 1
ATOM 649 O O . VAL A 1 89 ? 11.668 10.902 -15.746 1.00 57.84 89 VAL A O 1
ATOM 652 N N . SER A 1 90 ? 12.939 11.096 -17.569 1.00 55.25 90 SER A N 1
ATOM 653 C CA . SER A 1 90 ? 13.470 9.730 -17.524 1.00 55.25 90 SER A CA 1
ATOM 654 C C . SER A 1 90 ? 14.278 9.401 -16.261 1.00 55.25 90 SER A C 1
ATOM 656 O O . SER A 1 90 ? 14.189 8.279 -15.780 1.00 55.25 90 SER A O 1
ATOM 658 N N . ALA A 1 91 ? 15.038 10.341 -15.697 1.00 53.19 91 ALA A N 1
ATOM 659 C CA . ALA A 1 91 ? 15.751 10.155 -14.434 1.00 53.19 91 ALA A CA 1
ATOM 660 C C . ALA A 1 91 ? 14.802 10.215 -13.225 1.00 53.19 91 ALA A C 1
ATOM 662 O O . ALA A 1 91 ? 14.977 9.436 -12.289 1.00 53.19 91 ALA A O 1
ATOM 663 N N . VAL A 1 92 ? 13.762 11.061 -13.271 1.00 57.44 92 VAL A N 1
ATOM 664 C CA . VAL A 1 92 ? 12.686 11.062 -12.262 1.00 57.44 92 VAL A CA 1
ATOM 665 C C . VAL A 1 92 ? 11.946 9.728 -12.282 1.00 57.44 92 VAL A C 1
ATOM 667 O O . VAL A 1 92 ? 11.828 9.085 -11.249 1.00 57.44 92 VAL A O 1
ATOM 670 N N . PHE A 1 93 ? 11.518 9.257 -13.452 1.00 60.12 93 PHE A N 1
ATOM 671 C CA . PHE A 1 93 ? 10.831 7.973 -13.600 1.00 60.12 93 PHE A CA 1
ATOM 672 C C . PHE A 1 93 ? 11.731 6.776 -13.280 1.00 60.12 93 PHE A C 1
ATOM 674 O O . PHE A 1 93 ? 11.251 5.788 -12.739 1.00 60.12 93 PHE A O 1
ATOM 681 N N . ALA A 1 94 ? 13.038 6.857 -13.542 1.00 55.34 94 ALA A N 1
ATOM 682 C CA . ALA A 1 94 ? 13.976 5.821 -13.114 1.00 55.34 94 ALA A CA 1
ATOM 683 C C . ALA A 1 94 ? 14.105 5.754 -11.581 1.00 55.34 94 ALA A C 1
ATOM 685 O O . ALA A 1 94 ? 14.182 4.663 -11.021 1.00 55.34 94 ALA A O 1
ATOM 686 N N . ALA A 1 95 ? 14.112 6.902 -10.897 1.00 52.41 95 ALA A N 1
ATOM 687 C CA . ALA A 1 95 ? 14.190 6.967 -9.437 1.00 52.41 95 ALA A CA 1
ATOM 688 C C . ALA A 1 95 ? 12.835 6.701 -8.749 1.00 52.41 95 ALA A C 1
ATOM 690 O O . ALA A 1 95 ? 12.788 6.191 -7.630 1.00 52.41 95 ALA A O 1
ATOM 691 N N . MET A 1 96 ? 11.733 7.047 -9.415 1.00 58.47 96 MET A N 1
ATOM 692 C CA . MET A 1 96 ? 10.371 7.063 -8.883 1.00 58.47 96 MET A CA 1
ATOM 693 C C . MET A 1 96 ? 9.401 6.470 -9.911 1.00 58.47 96 MET A C 1
ATOM 695 O O . MET A 1 96 ? 8.519 7.146 -10.438 1.00 58.47 96 MET A O 1
ATOM 699 N N . ALA A 1 97 ? 9.572 5.179 -10.200 1.00 56.97 97 ALA A N 1
ATOM 700 C CA . ALA A 1 97 ? 8.830 4.482 -11.253 1.00 56.97 97 ALA A CA 1
ATOM 701 C C . ALA A 1 97 ? 7.300 4.506 -11.077 1.00 56.97 97 ALA A C 1
ATOM 703 O O . ALA A 1 97 ? 6.581 4.425 -12.069 1.00 56.97 97 ALA A O 1
ATOM 704 N N . SER A 1 98 ? 6.792 4.658 -9.846 1.00 52.09 98 SER A N 1
ATOM 705 C CA . SER A 1 98 ? 5.349 4.762 -9.588 1.00 52.09 98 SER A CA 1
ATOM 706 C C . SER A 1 98 ? 4.741 6.080 -10.078 1.00 52.09 98 SER A C 1
ATOM 708 O O . SER A 1 98 ? 3.600 6.080 -10.521 1.00 52.09 98 SER A O 1
ATOM 710 N N . ILE A 1 99 ? 5.508 7.179 -10.096 1.00 60.91 99 ILE A N 1
ATOM 711 C CA . ILE A 1 99 ? 5.009 8.502 -10.513 1.00 60.91 99 ILE A CA 1
ATOM 712 C C . ILE A 1 99 ? 4.633 8.511 -11.996 1.00 60.91 99 ILE A C 1
ATOM 714 O O . ILE A 1 99 ? 3.639 9.123 -12.374 1.00 60.91 99 ILE A O 1
ATOM 718 N N . ALA A 1 100 ? 5.398 7.813 -12.840 1.00 54.62 100 ALA A N 1
ATOM 719 C CA . ALA A 1 100 ? 5.088 7.699 -14.265 1.00 54.62 100 ALA A CA 1
ATOM 720 C C . ALA A 1 100 ? 3.708 7.067 -14.495 1.00 54.62 100 ALA A C 1
ATOM 722 O O . ALA A 1 100 ? 2.958 7.481 -15.378 1.00 54.62 100 ALA A O 1
ATOM 723 N N . GLU A 1 101 ? 3.383 6.067 -13.678 1.00 56.88 101 GLU A N 1
ATOM 724 C CA . GLU A 1 101 ? 2.143 5.314 -13.768 1.00 56.88 101 GLU A CA 1
ATOM 725 C C . GLU A 1 101 ? 0.966 6.076 -13.162 1.00 56.88 101 GLU A C 1
ATOM 727 O O . GLU A 1 101 ? -0.081 6.180 -13.791 1.00 56.88 101 GLU A O 1
ATOM 732 N N . GLU A 1 102 ? 1.150 6.684 -11.991 1.00 54.50 102 GLU A N 1
ATOM 733 C CA . GLU A 1 102 ? 0.144 7.544 -11.362 1.00 54.50 102 GLU A CA 1
ATOM 734 C C . GLU A 1 102 ? -0.213 8.732 -12.265 1.00 54.50 102 GLU A C 1
ATOM 736 O O . GLU A 1 102 ? -1.390 9.037 -12.451 1.00 54.50 102 GLU A O 1
ATOM 741 N N . GLN A 1 103 ? 0.783 9.347 -12.912 1.00 57.38 103 GLN A N 1
ATOM 742 C CA . GLN A 1 103 ? 0.561 10.419 -13.880 1.00 57.38 103 GLN A CA 1
ATOM 743 C C . GLN A 1 103 ? -0.199 9.921 -15.119 1.00 57.38 103 GLN A C 1
ATOM 745 O O . GLN A 1 103 ? -1.100 10.600 -15.611 1.00 57.38 103 GLN A O 1
ATOM 750 N N . ARG A 1 104 ? 0.134 8.725 -15.620 1.00 57.69 104 ARG A N 1
ATOM 751 C CA . ARG A 1 104 ? -0.550 8.106 -16.762 1.00 57.69 104 ARG A CA 1
ATOM 752 C C . ARG A 1 104 ? -2.007 7.784 -16.441 1.00 57.69 104 ARG A C 1
ATOM 754 O O . ARG A 1 104 ? -2.877 8.119 -17.239 1.00 57.69 104 ARG A O 1
ATOM 761 N N . LEU A 1 105 ? -2.272 7.175 -15.286 1.00 52.81 105 LEU A N 1
ATOM 762 C CA . LEU A 1 105 ? -3.621 6.854 -14.817 1.00 52.81 105 LEU A CA 1
ATOM 763 C C . LEU A 1 105 ? -4.442 8.126 -14.585 1.00 52.81 105 LEU A C 1
ATOM 765 O O . LEU A 1 105 ? -5.593 8.190 -15.007 1.00 52.81 105 LEU A O 1
ATOM 769 N N . HIS A 1 106 ? -3.840 9.158 -13.990 1.00 57.69 106 HIS A N 1
ATOM 770 C CA . HIS A 1 106 ? -4.490 10.448 -13.774 1.00 57.69 106 HIS A CA 1
ATOM 771 C C . HIS A 1 106 ? -4.895 11.119 -15.095 1.00 57.69 106 HIS A C 1
ATOM 773 O O . HIS A 1 106 ? -6.039 11.541 -15.244 1.00 57.69 106 HIS A O 1
ATOM 779 N N . HIS A 1 107 ? -3.997 11.163 -16.084 1.00 55.44 107 HIS A N 1
ATOM 780 C CA . HIS A 1 107 ? -4.305 11.759 -17.388 1.00 55.44 107 HIS A CA 1
ATOM 781 C C . HIS A 1 107 ? -5.260 10.907 -18.234 1.00 55.44 107 HIS A C 1
ATOM 783 O O . HIS A 1 107 ? -6.052 11.465 -18.986 1.00 55.44 107 HIS A O 1
ATOM 789 N N . ALA A 1 108 ? -5.221 9.577 -18.107 1.00 55.25 108 ALA A N 1
ATOM 790 C CA . ALA A 1 108 ? -6.164 8.688 -18.787 1.00 55.25 108 ALA A CA 1
ATOM 791 C C . ALA A 1 108 ? -7.588 8.785 -18.209 1.00 55.25 108 ALA A C 1
ATOM 793 O O . ALA A 1 108 ? -8.558 8.591 -18.937 1.00 55.25 108 ALA A O 1
ATOM 794 N N . ALA A 1 109 ? -7.716 9.085 -16.913 1.00 49.38 109 ALA A N 1
ATOM 795 C CA . ALA A 1 109 ? -9.000 9.218 -16.230 1.00 49.38 109 ALA A CA 1
ATOM 796 C C . ALA A 1 109 ? -9.637 10.616 -16.366 1.00 49.38 109 ALA A C 1
ATOM 798 O O . ALA A 1 109 ? -10.837 10.753 -16.132 1.00 49.38 109 ALA A O 1
ATOM 799 N N . ASP A 1 110 ? -8.872 11.651 -16.739 1.00 57.03 110 ASP A N 1
ATOM 800 C CA . ASP A 1 110 ? -9.366 13.028 -16.855 1.00 57.03 110 ASP A CA 1
ATOM 801 C C . ASP A 1 110 ? -9.458 13.490 -18.317 1.00 57.03 110 ASP A C 1
ATOM 803 O O . ASP A 1 110 ? -8.488 13.923 -18.943 1.00 57.03 110 ASP A O 1
ATOM 807 N N . SER A 1 111 ? -10.671 13.462 -18.872 1.00 52.75 111 SER A N 1
ATOM 808 C CA . SER A 1 111 ? -10.934 13.881 -20.253 1.00 52.75 111 SER A CA 1
ATOM 809 C C . SER A 1 111 ? -10.642 15.363 -20.517 1.00 52.75 111 SER A C 1
ATOM 811 O O . SER A 1 111 ? -10.467 15.747 -21.677 1.00 52.75 111 SER A O 1
ATOM 813 N N . ARG A 1 112 ? -10.553 16.206 -19.475 1.00 61.03 112 ARG A N 1
ATOM 814 C CA . ARG A 1 112 ? -10.195 17.628 -19.620 1.00 61.03 112 ARG A CA 1
ATOM 815 C C . ARG A 1 1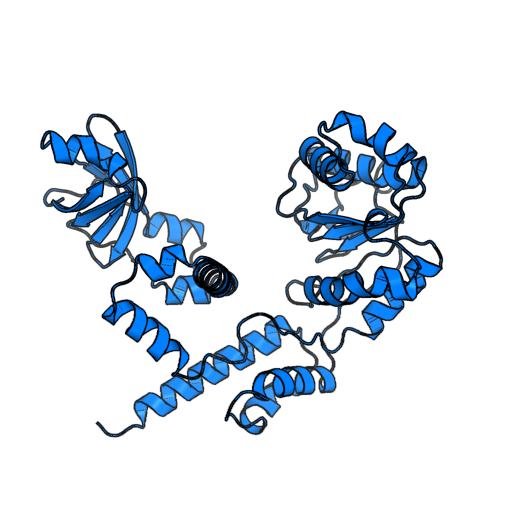12 ? -8.767 17.780 -20.130 1.00 61.03 112 ARG A C 1
ATOM 817 O O . ARG A 1 112 ? -8.512 18.644 -20.961 1.00 61.03 112 ARG A O 1
ATOM 824 N N . TRP A 1 113 ? -7.867 16.882 -19.733 1.00 51.84 113 TRP A N 1
ATOM 825 C CA . TRP A 1 113 ? -6.491 16.859 -20.227 1.00 51.84 113 TRP A CA 1
ATOM 826 C C . TRP A 1 113 ? -6.417 16.574 -21.724 1.00 51.84 113 TRP A C 1
ATOM 828 O O . TRP A 1 113 ? -5.712 17.266 -22.453 1.00 51.84 113 TRP A O 1
ATOM 838 N N . HIS A 1 114 ? -7.191 15.603 -22.208 1.00 57.91 114 HIS A N 1
ATOM 839 C CA . HIS A 1 114 ? -7.260 15.292 -23.636 1.00 57.91 114 HIS A CA 1
ATOM 840 C C . HIS A 1 114 ? -7.813 16.450 -24.474 1.00 57.91 114 HIS A C 1
ATOM 842 O O . HIS A 1 114 ? -7.392 16.630 -25.620 1.00 57.91 114 HIS A O 1
ATOM 848 N N . ALA A 1 115 ? -8.725 17.239 -23.903 1.00 58.94 115 ALA A N 1
ATOM 849 C CA . ALA A 1 115 ? -9.288 18.420 -24.547 1.00 58.94 115 ALA A CA 1
ATOM 850 C C . ALA A 1 115 ? -8.285 19.585 -24.647 1.00 58.94 115 ALA A C 1
ATOM 852 O O . ALA A 1 115 ? -8.359 20.360 -25.597 1.00 58.94 115 ALA A O 1
ATOM 853 N N . CYS A 1 116 ? -7.322 19.679 -23.724 1.00 55.44 116 CYS A N 1
ATOM 854 C CA . CYS A 1 116 ? -6.265 20.696 -23.740 1.00 55.44 116 CYS A CA 1
ATOM 855 C C . CYS A 1 116 ? -5.149 20.423 -24.763 1.00 55.44 116 CYS A C 1
ATOM 857 O O . CYS A 1 116 ? -4.280 21.270 -24.952 1.00 55.44 116 CYS A O 1
ATOM 859 N N . LEU A 1 117 ? -5.148 19.252 -25.406 1.00 56.53 117 LEU A N 1
ATOM 860 C CA . LEU A 1 117 ? -4.105 18.845 -26.341 1.00 56.53 117 LEU A CA 1
ATOM 861 C C . LEU A 1 117 ? -4.518 19.117 -27.787 1.00 56.53 117 LEU A C 1
ATOM 863 O O . LEU A 1 117 ? -5.622 18.762 -28.226 1.00 56.53 117 LEU A O 1
ATOM 867 N N . ASP A 1 118 ? -3.597 19.678 -28.566 1.00 64.38 118 ASP A N 1
ATOM 868 C CA . ASP A 1 118 ? -3.803 19.843 -30.000 1.00 64.38 118 ASP A CA 1
ATOM 869 C C . ASP A 1 118 ? -3.830 18.470 -30.721 1.00 64.38 118 ASP A C 1
ATOM 871 O O . ASP A 1 118 ? -3.391 17.448 -30.171 1.00 64.38 118 ASP A O 1
ATOM 875 N N . PRO A 1 119 ? -4.370 18.391 -31.951 1.00 62.72 119 PRO A N 1
ATOM 876 C CA . PRO A 1 119 ? -4.456 17.131 -32.690 1.00 62.72 119 PRO A CA 1
ATOM 877 C C . PRO A 1 119 ? -3.102 16.435 -32.921 1.00 62.72 119 PRO A C 1
ATOM 879 O O . PRO A 1 119 ? -3.036 15.206 -32.915 1.00 62.72 119 PRO A O 1
ATOM 882 N N . VAL A 1 120 ? -2.011 17.191 -33.078 1.00 61.94 120 VAL A N 1
ATOM 883 C CA . VAL A 1 120 ? -0.646 16.667 -33.258 1.00 61.94 120 VAL A CA 1
ATOM 884 C C . VAL A 1 120 ? -0.116 16.084 -31.945 1.00 61.94 120 VAL A C 1
ATOM 886 O O . VAL A 1 120 ? 0.494 15.013 -31.944 1.00 61.94 120 VAL A O 1
ATOM 889 N N . GLN A 1 121 ? -0.372 16.738 -30.813 1.00 56.81 121 GLN A N 1
ATOM 890 C CA . GLN A 1 121 ? -0.037 16.254 -29.473 1.00 56.81 121 GLN A CA 1
ATOM 891 C C . GLN A 1 121 ? -0.828 14.990 -29.117 1.00 56.81 121 GLN A C 1
ATOM 893 O O . GLN A 1 121 ? -0.238 14.013 -28.647 1.00 56.81 121 GLN A O 1
ATOM 898 N N . ARG A 1 122 ? -2.133 14.957 -29.419 1.00 62.69 122 ARG A N 1
ATOM 899 C CA . ARG A 1 122 ? -2.971 13.754 -29.271 1.00 62.69 122 ARG A CA 1
ATOM 900 C C . ARG A 1 122 ? -2.450 12.599 -30.120 1.00 62.69 122 ARG A C 1
ATOM 902 O O . ARG A 1 122 ? -2.268 11.502 -29.597 1.00 62.69 122 ARG A O 1
ATOM 909 N N . ALA A 1 123 ? -2.113 12.858 -31.382 1.00 53.78 123 ALA A N 1
ATOM 910 C CA . ALA A 1 123 ? -1.530 11.855 -32.267 1.00 53.78 123 ALA A CA 1
ATOM 911 C C . ALA A 1 123 ? -0.159 11.354 -31.774 1.00 53.78 123 ALA A C 1
ATOM 913 O O . ALA A 1 123 ? 0.158 10.181 -31.938 1.00 53.78 123 ALA A O 1
ATOM 914 N N . ARG A 1 124 ? 0.663 12.198 -31.133 1.00 49.19 124 ARG A N 1
ATOM 915 C CA . ARG A 1 124 ? 1.947 11.784 -30.530 1.00 49.19 124 ARG A CA 1
ATOM 916 C C . ARG A 1 124 ? 1.773 10.925 -29.276 1.00 49.19 124 ARG A C 1
ATOM 918 O O . ARG A 1 124 ? 2.578 10.020 -29.063 1.00 49.19 124 ARG A O 1
ATOM 925 N N . LEU A 1 125 ? 0.747 11.184 -28.466 1.00 52.09 125 LEU A N 1
ATOM 926 C CA . LEU A 1 125 ? 0.408 10.347 -27.310 1.00 52.09 125 LEU A CA 1
ATOM 927 C C . LEU A 1 125 ? -0.158 8.991 -27.743 1.00 52.09 125 LEU A C 1
ATOM 929 O O . LEU A 1 125 ? 0.238 7.974 -27.183 1.00 52.09 125 LEU A O 1
ATOM 933 N N . GLN A 1 126 ? -0.986 8.970 -28.791 1.00 47.91 126 GLN A N 1
ATOM 934 C CA . GLN A 1 126 ? -1.493 7.740 -29.411 1.00 47.91 126 GLN A CA 1
ATOM 935 C C . GLN A 1 126 ? -0.371 6.949 -30.118 1.00 47.91 126 GLN A C 1
ATOM 937 O O . GLN A 1 126 ? -0.229 5.753 -29.917 1.00 47.91 126 GLN A O 1
ATOM 942 N N . ARG A 1 127 ? 0.549 7.601 -30.842 1.00 36.12 127 ARG A N 1
ATOM 943 C CA . ARG A 1 127 ? 1.693 6.907 -31.476 1.00 36.12 127 ARG A CA 1
ATOM 944 C C . ARG A 1 127 ? 2.714 6.343 -30.481 1.00 36.12 127 ARG A C 1
ATOM 946 O O . ARG A 1 127 ? 3.482 5.453 -30.836 1.00 36.12 127 ARG A O 1
ATOM 953 N N . ARG A 1 128 ? 2.762 6.845 -29.240 1.00 39.69 128 ARG A N 1
ATOM 954 C CA . ARG A 1 128 ? 3.593 6.260 -28.171 1.00 39.69 128 ARG A CA 1
ATOM 955 C C . ARG A 1 128 ? 2.931 5.078 -27.463 1.00 39.69 128 ARG A C 1
ATOM 957 O O . ARG A 1 128 ? 3.668 4.319 -26.843 1.00 39.69 128 ARG A O 1
ATOM 964 N N . SER A 1 129 ? 1.614 4.882 -27.582 1.00 43.28 129 SER A N 1
ATOM 965 C CA . SER A 1 129 ? 0.992 3.609 -27.192 1.00 43.28 129 SER A CA 1
ATOM 966 C C . SER A 1 129 ? 1.262 2.490 -28.204 1.00 43.28 129 SER A C 1
ATOM 968 O O . SER A 1 129 ? 1.254 1.327 -27.817 1.00 43.28 129 SER A O 1
ATOM 970 N N . ASP A 1 130 ? 1.584 2.833 -29.458 1.00 38.16 130 ASP A N 1
ATOM 971 C CA . ASP A 1 130 ? 1.868 1.857 -30.525 1.00 38.16 130 ASP A CA 1
ATOM 972 C C . ASP A 1 130 ? 3.302 1.296 -30.480 1.00 38.16 130 ASP A C 1
ATOM 974 O O . ASP A 1 130 ? 3.571 0.197 -30.968 1.00 38.16 130 ASP A O 1
ATOM 978 N N . ALA A 1 131 ? 4.241 2.010 -29.849 1.00 46.44 131 ALA A N 1
ATOM 979 C CA . ALA A 1 131 ? 5.534 1.446 -29.475 1.00 46.44 131 ALA A CA 1
ATOM 980 C C . ALA A 1 131 ? 5.334 0.595 -28.216 1.00 46.44 131 ALA A C 1
ATOM 982 O O . ALA A 1 131 ? 5.379 1.150 -27.122 1.00 46.44 131 ALA A O 1
ATOM 983 N N . ALA A 1 132 ? 5.077 -0.710 -28.399 1.00 58.69 132 ALA A N 1
ATOM 984 C CA . ALA A 1 132 ? 4.800 -1.712 -27.360 1.00 58.69 132 ALA A CA 1
ATOM 985 C C . ALA A 1 132 ? 5.250 -1.257 -25.962 1.00 58.69 132 ALA A C 1
ATOM 987 O O . ALA A 1 132 ? 6.444 -1.277 -25.643 1.00 58.69 132 ALA A O 1
ATOM 988 N N . ALA A 1 133 ? 4.295 -0.767 -25.165 1.00 73.88 133 ALA A N 1
ATOM 989 C CA . ALA A 1 133 ? 4.563 -0.339 -23.802 1.00 73.88 133 ALA A CA 1
ATOM 990 C C . ALA A 1 133 ? 5.241 -1.490 -23.047 1.00 73.88 133 ALA A C 1
ATOM 992 O O . ALA A 1 133 ? 4.893 -2.653 -23.246 1.00 73.88 133 ALA A O 1
ATOM 993 N N . ASN A 1 134 ? 6.230 -1.168 -22.214 1.00 81.38 134 ASN A N 1
ATOM 994 C CA . ASN A 1 134 ? 6.978 -2.172 -21.466 1.00 81.38 134 ASN A CA 1
ATOM 995 C C . ASN A 1 134 ? 6.000 -3.004 -20.609 1.00 81.38 134 ASN A C 1
ATOM 997 O O . ASN A 1 134 ? 5.421 -2.456 -19.665 1.00 81.38 134 ASN A O 1
ATOM 1001 N N . PRO A 1 135 ? 5.802 -4.303 -20.909 1.00 86.00 135 PRO A N 1
ATOM 1002 C CA . PRO A 1 135 ? 4.724 -5.096 -20.310 1.00 86.00 135 PRO A CA 1
ATOM 1003 C C . PRO A 1 135 ? 4.941 -5.370 -18.816 1.00 86.00 135 PRO A C 1
ATOM 1005 O O . PRO A 1 135 ? 4.026 -5.776 -18.098 1.00 86.00 135 PRO A O 1
ATOM 1008 N N . PHE A 1 136 ? 6.159 -5.136 -18.325 1.00 86.25 136 PHE A N 1
ATOM 1009 C CA . PHE A 1 136 ? 6.538 -5.350 -16.934 1.00 86.25 136 PHE A CA 1
ATOM 1010 C C . PHE A 1 136 ? 6.300 -4.125 -16.041 1.00 86.25 136 PHE A C 1
ATOM 1012 O O . PHE A 1 136 ? 6.500 -4.217 -14.829 1.00 86.25 136 PHE A O 1
ATOM 1019 N N . LEU A 1 137 ? 5.879 -2.990 -16.611 1.00 77.19 137 LEU A N 1
ATOM 1020 C CA . LEU A 1 137 ? 5.497 -1.792 -15.862 1.00 77.19 137 LEU A CA 1
ATOM 1021 C C . LEU A 1 137 ? 3.997 -1.797 -15.515 1.00 77.19 137 LEU A C 1
ATOM 1023 O O . LEU A 1 137 ? 3.203 -2.523 -16.111 1.00 77.19 137 LEU A O 1
ATOM 1027 N N . GLY A 1 138 ? 3.610 -0.991 -14.525 1.00 69.44 138 GLY A N 1
ATOM 1028 C CA . GLY A 1 138 ? 2.220 -0.861 -14.071 1.00 69.44 138 GLY A CA 1
ATOM 1029 C C . GLY A 1 138 ? 1.745 -1.991 -13.153 1.00 69.44 138 GLY A C 1
ATOM 1030 O O . GLY A 1 138 ? 2.496 -2.913 -12.817 1.00 69.44 138 GLY A O 1
ATOM 1031 N N . GLU A 1 139 ? 0.489 -1.915 -12.717 1.00 67.44 139 GLU A N 1
ATOM 1032 C CA . GLU A 1 139 ? -0.130 -2.957 -11.894 1.00 67.44 139 GLU A CA 1
ATOM 1033 C C . GLU A 1 139 ? -0.542 -4.179 -12.728 1.00 67.44 139 GLU A C 1
ATOM 1035 O O . GLU A 1 139 ? -0.872 -4.071 -13.903 1.00 67.44 139 GLU A O 1
ATOM 1040 N N . SER A 1 140 ? -0.493 -5.362 -12.112 1.00 69.75 140 SER A N 1
ATOM 1041 C CA . SER A 1 140 ? -1.008 -6.603 -12.706 1.00 69.75 140 SER A CA 1
ATOM 1042 C C . SER A 1 140 ? -2.448 -6.815 -12.257 1.00 69.75 140 SER A C 1
ATOM 1044 O O . SER A 1 140 ? -2.717 -6.701 -11.053 1.00 69.75 140 SER A O 1
ATOM 1046 N N . GLU A 1 141 ? -3.339 -7.157 -13.187 1.00 68.56 141 GLU A N 1
ATOM 1047 C CA . GLU A 1 141 ? -4.717 -7.562 -12.876 1.00 68.56 141 GLU A CA 1
ATOM 1048 C C . GLU A 1 141 ? -4.729 -8.857 -12.054 1.00 68.56 141 GLU A C 1
ATOM 1050 O O . GLU A 1 141 ? -5.393 -8.934 -11.021 1.00 68.56 141 GLU A O 1
ATOM 1055 N N . GLU A 1 142 ? -3.904 -9.832 -12.442 1.00 82.19 142 GLU A N 1
ATOM 1056 C CA . GLU A 1 142 ? -3.735 -11.082 -11.704 1.00 82.19 142 GLU A CA 1
ATOM 1057 C C . GLU A 1 142 ? -2.700 -10.928 -10.579 1.00 82.19 142 GLU A C 1
ATOM 1059 O O . GLU A 1 142 ? -1.610 -10.372 -10.772 1.00 82.19 142 GLU A O 1
ATOM 1064 N N . VAL A 1 143 ? -3.028 -11.448 -9.392 1.00 87.81 143 VAL A N 1
ATOM 1065 C CA . VAL A 1 143 ? -2.108 -11.542 -8.252 1.00 87.81 143 VAL A CA 1
ATOM 1066 C C . VAL A 1 143 ? -1.639 -12.988 -8.118 1.00 87.81 143 VAL A C 1
ATOM 1068 O O . VAL A 1 143 ? -2.427 -13.871 -7.802 1.00 87.81 143 VAL A O 1
ATOM 1071 N N . ILE A 1 144 ? -0.341 -13.215 -8.325 1.00 91.12 144 ILE A N 1
ATOM 1072 C CA . ILE A 1 144 ? 0.267 -14.552 -8.392 1.00 91.12 144 ILE A CA 1
ATOM 1073 C C . ILE A 1 144 ? 1.103 -14.840 -7.135 1.00 91.12 144 ILE A C 1
ATOM 1075 O O . ILE A 1 144 ? 1.793 -13.957 -6.620 1.00 91.12 144 ILE A O 1
ATOM 1079 N N . GLY A 1 145 ? 1.047 -16.088 -6.652 1.00 90.00 145 GLY A N 1
ATOM 1080 C CA . GLY A 1 145 ? 1.906 -16.619 -5.582 1.00 90.00 145 GLY A CA 1
ATOM 1081 C C . GLY A 1 145 ? 1.646 -16.027 -4.195 1.00 90.00 145 GLY A C 1
ATOM 1082 O O . GLY A 1 145 ? 2.559 -15.859 -3.378 1.00 90.00 145 GLY A O 1
ATOM 1083 N N . ARG A 1 146 ? 0.393 -15.641 -3.931 1.00 93.56 146 ARG A N 1
ATOM 1084 C CA . ARG A 1 146 ? -0.052 -15.103 -2.634 1.00 93.56 146 ARG A CA 1
ATOM 1085 C C . ARG A 1 146 ? -1.210 -15.884 -2.017 1.00 93.56 146 ARG A C 1
ATOM 1087 O O . ARG A 1 146 ? -1.715 -15.474 -0.976 1.00 93.56 146 ARG A O 1
ATOM 1094 N N . ASP A 1 147 ? -1.571 -17.026 -2.597 1.00 91.88 147 ASP A N 1
ATOM 1095 C CA . ASP A 1 147 ? -2.677 -17.856 -2.123 1.00 91.88 147 ASP A CA 1
ATOM 1096 C C . ASP A 1 147 ? -2.418 -18.429 -0.730 1.00 91.88 147 ASP A C 1
ATOM 1098 O O . ASP A 1 147 ? -3.281 -18.306 0.130 1.00 91.88 147 ASP A O 1
ATOM 1102 N N . GLU A 1 148 ? -1.236 -18.983 -0.452 1.00 93.06 148 GLU A N 1
ATOM 1103 C CA . GLU A 1 148 ? -0.917 -19.526 0.880 1.00 93.06 148 GLU A CA 1
ATOM 1104 C C . GLU A 1 148 ? -0.964 -18.436 1.963 1.00 93.06 148 GLU A C 1
ATOM 1106 O O . GLU A 1 148 ? -1.572 -18.612 3.018 1.00 93.06 148 GLU A O 1
ATOM 1111 N N . ALA A 1 149 ? -0.377 -17.268 1.682 1.00 96.06 149 ALA A N 1
ATOM 1112 C CA . ALA A 1 149 ? -0.424 -16.132 2.596 1.00 96.06 149 ALA A CA 1
ATOM 1113 C C . ALA A 1 149 ? -1.868 -15.682 2.853 1.00 96.06 149 ALA A C 1
ATOM 1115 O O . ALA A 1 149 ? -2.235 -15.417 3.996 1.00 96.06 149 ALA A O 1
ATOM 1116 N N . LEU A 1 150 ? -2.696 -15.636 1.807 1.00 95.75 150 LEU A N 1
ATOM 1117 C CA . LEU A 1 150 ? -4.109 -15.301 1.918 1.00 95.75 150 LEU A CA 1
ATOM 1118 C C . LEU A 1 150 ? -4.884 -16.337 2.745 1.00 95.75 150 LEU A C 1
ATOM 1120 O O . LEU A 1 150 ? -5.659 -15.946 3.615 1.00 95.75 150 LEU A O 1
ATOM 1124 N N . HIS A 1 151 ? -4.647 -17.634 2.527 1.00 95.62 151 HIS A N 1
ATOM 1125 C CA . HIS A 1 151 ? -5.247 -18.703 3.331 1.00 95.62 151 HIS A CA 1
ATOM 1126 C C . HIS A 1 151 ? -4.891 -18.535 4.809 1.00 95.62 151 HIS A C 1
ATOM 1128 O O . HIS A 1 151 ? -5.787 -18.487 5.647 1.00 95.62 151 HIS A O 1
ATOM 1134 N N . ARG A 1 152 ? -3.610 -18.307 5.127 1.00 96.81 152 ARG A N 1
ATOM 1135 C CA . ARG A 1 152 ? -3.173 -18.064 6.510 1.00 96.81 152 ARG A CA 1
ATOM 1136 C C . ARG A 1 152 ? -3.816 -16.825 7.137 1.00 96.81 152 ARG A C 1
ATOM 1138 O O . ARG A 1 152 ? -4.100 -16.839 8.334 1.00 96.81 152 ARG A O 1
ATOM 1145 N N . VAL A 1 153 ? -4.035 -15.756 6.364 1.00 97.12 153 VAL A N 1
ATOM 1146 C CA . VAL A 1 153 ? -4.785 -14.579 6.838 1.00 97.12 153 VAL A CA 1
ATOM 1147 C C . VAL A 1 153 ? -6.209 -14.986 7.209 1.00 97.12 153 VAL A C 1
ATOM 1149 O O . VAL A 1 153 ? -6.657 -14.690 8.315 1.00 97.12 153 VAL A O 1
ATOM 1152 N N . PHE A 1 154 ? -6.911 -15.701 6.329 1.00 97.25 154 PHE A N 1
ATOM 1153 C CA . PHE A 1 154 ? -8.278 -16.135 6.601 1.00 97.25 154 PHE A CA 1
ATOM 1154 C C . PHE A 1 154 ? -8.380 -17.106 7.775 1.00 97.25 154 PHE A C 1
ATOM 1156 O O . PHE A 1 154 ? -9.271 -16.938 8.602 1.00 97.25 154 PHE A O 1
ATOM 1163 N N . ASP A 1 155 ? -7.465 -18.064 7.907 1.00 96.44 155 ASP A N 1
ATOM 1164 C CA . ASP A 1 155 ? -7.463 -19.016 9.022 1.00 96.44 155 ASP A CA 1
ATOM 1165 C C . ASP A 1 155 ? -7.366 -18.295 10.370 1.00 96.44 155 ASP A C 1
ATOM 1167 O O . ASP A 1 155 ? -8.119 -18.589 11.300 1.00 96.44 155 ASP A O 1
ATOM 1171 N N . LYS A 1 156 ? -6.508 -17.273 10.457 1.00 96.44 156 LYS A N 1
ATOM 1172 C CA . LYS A 1 156 ? -6.399 -16.433 11.654 1.00 96.44 156 LYS A CA 1
ATOM 1173 C C . LYS A 1 156 ? -7.666 -15.642 11.937 1.00 96.44 156 LYS A C 1
ATOM 1175 O O . LYS A 1 156 ? -8.118 -15.617 13.079 1.00 96.44 156 LYS A O 1
ATOM 1180 N N . LEU A 1 157 ? -8.237 -15.011 10.912 1.00 95.62 157 LEU A N 1
ATOM 1181 C CA . LEU A 1 157 ? -9.456 -14.218 11.062 1.00 95.62 157 LEU A CA 1
ATOM 1182 C C . LEU A 1 157 ? -10.657 -15.093 11.462 1.00 95.62 157 LEU A C 1
ATOM 1184 O O . LEU A 1 157 ? -11.433 -14.681 12.324 1.00 95.62 157 LEU A O 1
ATOM 1188 N N . ARG A 1 158 ? -10.778 -16.314 10.913 1.00 94.88 158 ARG A N 1
ATOM 1189 C CA . ARG A 1 158 ? -11.802 -17.305 11.306 1.00 94.88 158 ARG A CA 1
ATOM 1190 C C . ARG A 1 158 ? -11.622 -17.781 12.741 1.00 94.88 158 ARG A C 1
ATOM 1192 O O . ARG A 1 158 ? -12.605 -17.898 13.462 1.00 94.88 158 ARG A O 1
ATOM 1199 N N . ALA A 1 159 ? -10.378 -17.975 13.178 1.00 93.69 159 ALA A N 1
ATOM 1200 C CA . ALA A 1 159 ? -10.057 -18.288 14.569 1.00 93.69 159 ALA A CA 1
ATOM 1201 C C . ALA A 1 159 ? -10.312 -17.113 15.536 1.00 93.69 159 ALA A C 1
ATOM 1203 O O . ALA A 1 159 ? -10.084 -17.236 16.735 1.00 93.69 159 ALA A O 1
ATOM 1204 N N . GLY A 1 160 ? -10.771 -15.963 15.031 1.00 92.31 160 GLY A N 1
ATOM 1205 C CA . GLY A 1 160 ? -11.074 -14.785 15.830 1.00 92.31 160 GLY A CA 1
ATOM 1206 C C . GLY A 1 160 ? -9.852 -13.950 16.209 1.00 92.31 160 GLY A C 1
ATOM 1207 O O . GLY A 1 160 ? -10.020 -12.950 16.906 1.00 92.31 160 GLY A O 1
ATOM 1208 N N . ASN A 1 161 ? -8.665 -14.310 15.721 1.00 94.38 161 ASN A N 1
ATOM 1209 C CA . ASN A 1 161 ? -7.403 -13.668 16.063 1.00 94.38 161 ASN A CA 1
ATOM 1210 C C . ASN A 1 161 ? -7.176 -12.375 15.270 1.00 94.38 161 ASN A C 1
ATOM 1212 O O . ASN A 1 161 ? -7.726 -12.160 14.185 1.00 94.38 161 ASN A O 1
ATOM 1216 N N . HIS A 1 162 ? -6.285 -11.532 15.788 1.00 95.38 162 HIS A N 1
ATOM 1217 C CA . HIS A 1 162 ? -5.621 -10.530 14.963 1.00 95.38 162 HIS A CA 1
ATOM 1218 C C . HIS A 1 162 ? -4.677 -11.206 13.965 1.00 95.38 162 HIS A C 1
ATOM 1220 O O . HIS A 1 162 ? -4.275 -12.360 14.130 1.00 95.38 162 HIS A O 1
ATOM 1226 N N . CYS A 1 163 ? -4.292 -10.478 12.924 1.00 96.00 163 CYS A N 1
ATOM 1227 C CA . CYS A 1 163 ? -3.394 -11.013 11.913 1.00 96.00 163 CYS A CA 1
ATOM 1228 C C . CYS A 1 163 ? -2.425 -9.931 11.457 1.00 96.00 163 CYS A C 1
ATOM 1230 O O . CYS A 1 163 ? -2.838 -8.936 10.895 1.00 96.00 163 CYS A O 1
ATOM 1232 N N . SER A 1 164 ? -1.129 -10.115 11.648 1.00 95.50 164 SER A N 1
ATOM 1233 C CA . SER A 1 164 ? -0.111 -9.210 11.119 1.00 95.50 164 SER A CA 1
ATOM 1234 C C . SER A 1 164 ? 0.445 -9.761 9.816 1.00 95.50 164 SER A C 1
ATOM 1236 O O . SER A 1 164 ? 0.825 -10.928 9.754 1.00 95.50 164 SER A O 1
ATOM 1238 N N . VAL A 1 165 ? 0.537 -8.925 8.783 1.00 96.69 165 VAL A N 1
ATOM 1239 C CA . VAL A 1 165 ? 1.203 -9.260 7.520 1.00 96.69 165 VAL A CA 1
ATOM 1240 C C . VAL A 1 165 ? 2.513 -8.487 7.433 1.00 96.69 165 VAL A C 1
ATOM 1242 O O . VAL A 1 165 ? 2.527 -7.257 7.404 1.00 96.69 165 VAL A O 1
ATOM 1245 N N . VAL A 1 166 ? 3.624 -9.213 7.353 1.00 95.50 166 VAL A N 1
ATOM 1246 C CA . VAL A 1 166 ? 4.973 -8.641 7.342 1.00 95.50 166 VAL A CA 1
ATOM 1247 C C . VAL A 1 166 ? 5.678 -9.023 6.053 1.00 95.50 166 VAL A C 1
ATOM 1249 O O . VAL A 1 166 ? 5.648 -10.172 5.629 1.00 95.50 166 VAL A O 1
ATOM 1252 N N . GLY A 1 167 ? 6.370 -8.082 5.429 1.00 94.06 167 GLY A N 1
ATOM 1253 C CA . GLY A 1 167 ? 7.313 -8.409 4.363 1.00 94.06 167 GLY A CA 1
ATOM 1254 C C . GLY A 1 167 ? 7.943 -7.161 3.774 1.00 94.06 167 GLY A C 1
ATOM 1255 O O . GLY A 1 167 ? 7.345 -6.095 3.878 1.00 94.06 167 GLY A O 1
ATOM 1256 N N . PRO A 1 168 ? 9.104 -7.261 3.118 1.00 91.56 168 PRO A N 1
ATOM 1257 C CA . PRO A 1 168 ? 9.846 -6.096 2.647 1.00 91.56 168 PRO A CA 1
ATOM 1258 C C . PRO A 1 16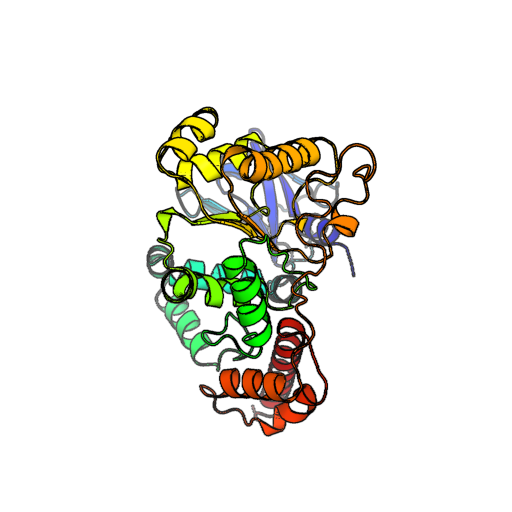8 ? 9.066 -5.264 1.616 1.00 91.56 168 PRO A C 1
ATOM 1260 O O . PRO A 1 168 ? 8.024 -5.668 1.083 1.00 91.56 168 PRO A O 1
ATOM 1263 N N . ARG A 1 169 ? 9.574 -4.069 1.298 1.00 86.31 169 ARG A N 1
ATOM 1264 C CA . ARG A 1 169 ? 9.025 -3.261 0.200 1.00 86.31 169 ARG A CA 1
ATOM 1265 C C . ARG A 1 169 ? 9.030 -4.085 -1.093 1.00 86.31 169 ARG A C 1
ATOM 1267 O O . ARG A 1 169 ? 10.011 -4.748 -1.411 1.00 86.31 169 ARG A O 1
ATOM 1274 N N . GLY A 1 170 ? 7.921 -4.047 -1.831 1.00 86.31 170 GLY A N 1
ATOM 1275 C CA . GLY A 1 170 ? 7.783 -4.800 -3.080 1.00 86.31 170 GLY A CA 1
ATOM 1276 C C . GLY A 1 170 ? 7.410 -6.279 -2.924 1.00 86.31 170 GLY A C 1
ATOM 1277 O O . GLY A 1 170 ? 7.333 -6.978 -3.932 1.00 86.31 170 GLY A O 1
ATOM 1278 N N . SER A 1 171 ? 7.116 -6.749 -1.703 1.00 91.88 171 SER A N 1
ATOM 1279 C CA . SER A 1 171 ? 6.667 -8.128 -1.453 1.00 91.88 171 SER A CA 1
ATOM 1280 C C . SER A 1 171 ? 5.232 -8.433 -1.892 1.00 91.88 171 SER A C 1
ATOM 1282 O O . SER A 1 171 ? 4.807 -9.585 -1.865 1.00 91.88 171 SER A O 1
ATOM 1284 N N . GLY A 1 172 ? 4.469 -7.426 -2.319 1.00 90.31 172 GLY A N 1
ATOM 1285 C CA . GLY A 1 172 ? 3.084 -7.605 -2.757 1.00 90.31 172 GLY A CA 1
ATOM 1286 C C . GLY A 1 172 ? 2.045 -7.520 -1.636 1.00 90.31 172 GLY A C 1
ATOM 1287 O O . GLY A 1 172 ? 0.968 -8.080 -1.791 1.00 90.31 172 GLY A O 1
ATOM 1288 N N . LYS A 1 173 ? 2.319 -6.801 -0.536 1.00 91.81 173 LYS A N 1
ATOM 1289 C CA . LYS A 1 173 ? 1.322 -6.503 0.518 1.00 91.81 173 LYS A CA 1
ATOM 1290 C C . LYS A 1 173 ? 0.034 -5.892 -0.049 1.00 91.81 173 LYS A C 1
ATOM 1292 O O . LYS A 1 173 ? -1.044 -6.425 0.175 1.00 91.81 173 LYS A O 1
ATOM 1297 N N . SER A 1 174 ? 0.145 -4.853 -0.874 1.00 87.25 174 SER A N 1
ATOM 1298 C CA . SER A 1 174 ? -1.019 -4.229 -1.522 1.00 87.25 174 SER A CA 1
ATOM 1299 C C . SER A 1 174 ? -1.719 -5.179 -2.505 1.00 87.25 174 SER A C 1
ATOM 1301 O O . SER A 1 174 ? -2.938 -5.161 -2.621 1.00 87.25 174 SER A O 1
ATOM 1303 N N . ALA A 1 175 ? -0.974 -6.072 -3.167 1.00 89.56 175 ALA A N 1
ATOM 1304 C CA . ALA A 1 175 ? -1.560 -7.111 -4.018 1.00 89.56 175 ALA A CA 1
ATOM 1305 C C . ALA A 1 175 ? -2.343 -8.152 -3.194 1.00 89.56 175 ALA A C 1
ATOM 1307 O O . ALA A 1 175 ? -3.439 -8.544 -3.584 1.00 89.56 175 ALA A O 1
ATOM 1308 N N . LEU A 1 176 ? -1.840 -8.534 -2.015 1.00 93.44 176 LEU A N 1
ATOM 1309 C CA . LEU A 1 176 ? -2.574 -9.370 -1.065 1.00 93.44 176 LEU A CA 1
ATOM 1310 C C . LEU A 1 176 ? -3.870 -8.686 -0.606 1.00 93.44 176 LEU A C 1
ATOM 1312 O O . LEU A 1 176 ? -4.907 -9.339 -0.557 1.00 93.44 176 LEU A O 1
ATOM 1316 N N . LEU A 1 177 ? -3.848 -7.377 -0.326 1.00 92.12 177 LEU A N 1
ATOM 1317 C CA . LEU A 1 177 ? -5.064 -6.635 0.032 1.00 92.12 177 LEU A CA 1
ATOM 1318 C C . LEU A 1 177 ? -6.105 -6.620 -1.094 1.00 92.12 177 LEU A C 1
ATOM 1320 O O . LEU A 1 177 ? -7.298 -6.739 -0.814 1.00 92.12 177 LEU A O 1
ATOM 1324 N N . ARG A 1 178 ? -5.665 -6.529 -2.358 1.00 89.75 178 ARG A N 1
ATOM 1325 C CA . ARG A 1 178 ? -6.555 -6.637 -3.527 1.00 89.75 178 ARG A CA 1
ATOM 1326 C C . ARG A 1 178 ? -7.239 -8.002 -3.608 1.00 89.75 178 ARG A C 1
ATOM 1328 O O . ARG A 1 178 ? -8.417 -8.047 -3.938 1.00 89.75 178 ARG A O 1
ATOM 1335 N N . LEU A 1 179 ? -6.541 -9.084 -3.254 1.00 91.38 179 LEU A N 1
ATOM 1336 C CA . LEU A 1 179 ? -7.149 -10.416 -3.146 1.00 91.38 179 LEU A CA 1
ATOM 1337 C C . LEU A 1 179 ? -8.079 -10.547 -1.936 1.00 91.38 179 LEU A C 1
ATOM 1339 O O . LEU A 1 179 ? -9.118 -11.196 -2.021 1.00 91.38 179 LEU A O 1
ATOM 1343 N N . LEU A 1 180 ? -7.703 -9.945 -0.808 1.00 92.75 180 LEU A N 1
ATOM 1344 C CA . LEU A 1 180 ? -8.449 -10.042 0.442 1.00 92.75 180 LEU A CA 1
ATOM 1345 C C . LEU A 1 180 ? -9.811 -9.351 0.338 1.00 92.75 180 LEU A C 1
ATOM 1347 O O . LEU A 1 180 ? -10.823 -9.925 0.726 1.00 92.75 180 LEU A O 1
ATOM 1351 N N . ARG A 1 181 ? -9.843 -8.127 -0.198 1.00 91.62 181 ARG A N 1
ATOM 1352 C CA . ARG A 1 181 ? -11.019 -7.249 -0.173 1.00 91.62 181 ARG A CA 1
ATOM 1353 C C . ARG A 1 181 ? -12.313 -7.881 -0.717 1.00 91.62 181 ARG A C 1
ATOM 1355 O O . ARG A 1 181 ? -13.300 -7.819 0.013 1.00 91.62 181 ARG A O 1
ATOM 1362 N N . PRO A 1 182 ? -12.355 -8.473 -1.926 1.00 89.62 182 PRO A N 1
ATOM 1363 C CA . PRO A 1 182 ? -13.576 -9.104 -2.431 1.00 89.62 182 PRO A CA 1
ATOM 1364 C C . PRO A 1 182 ? -13.929 -10.402 -1.685 1.00 89.62 182 PRO A C 1
ATOM 1366 O O . PRO A 1 182 ? -15.101 -10.718 -1.527 1.00 89.62 182 PRO A O 1
ATOM 1369 N N . ARG A 1 183 ? -12.930 -11.120 -1.157 1.00 92.06 183 ARG A N 1
ATOM 1370 C CA . ARG A 1 183 ? -13.103 -12.449 -0.546 1.00 92.06 183 ARG A CA 1
ATOM 1371 C C . ARG A 1 183 ? -13.521 -12.412 0.929 1.00 92.06 183 ARG A C 1
ATOM 1373 O O . ARG A 1 183 ? -13.885 -13.447 1.477 1.00 92.06 183 ARG A O 1
ATOM 1380 N N . LEU A 1 184 ? -13.476 -11.250 1.592 1.00 91.56 184 LEU A N 1
ATOM 1381 C CA . LEU A 1 184 ? -13.900 -11.117 2.996 1.00 91.56 184 LEU A CA 1
ATOM 1382 C C . LEU A 1 184 ? -15.376 -11.491 3.191 1.00 91.56 184 LEU A C 1
ATOM 1384 O O . LEU A 1 184 ? -15.687 -12.218 4.130 1.00 91.56 184 LEU A O 1
ATOM 1388 N N . GLY A 1 185 ? -16.262 -11.044 2.297 1.00 87.75 185 GLY A N 1
ATOM 1389 C CA . GLY A 1 185 ? -17.682 -11.405 2.353 1.00 87.75 185 GLY A CA 1
ATOM 1390 C C . GLY A 1 185 ? -17.909 -12.888 2.079 1.00 87.75 185 GLY A C 1
ATOM 1391 O O . GLY A 1 185 ? -18.598 -13.554 2.838 1.00 87.75 185 GLY A O 1
ATOM 1392 N N . GLU A 1 186 ? -17.247 -13.425 1.054 1.00 89.44 186 GLU A N 1
ATOM 1393 C CA . GLU A 1 186 ? -17.384 -14.828 0.645 1.00 89.44 186 GLU A CA 1
ATOM 1394 C C . GLU A 1 186 ? -16.884 -15.815 1.708 1.00 89.44 186 GLU A C 1
ATOM 1396 O O . GLU A 1 186 ? -17.481 -16.870 1.902 1.00 89.44 186 GLU A O 1
ATOM 1401 N N . GLN A 1 187 ? -15.777 -15.498 2.390 1.00 91.62 187 GLN A N 1
ATOM 1402 C CA . GLN A 1 187 ? -15.119 -16.448 3.293 1.00 91.62 187 GLN A CA 1
ATOM 1403 C C . GLN A 1 187 ? -15.427 -16.250 4.777 1.00 91.62 187 GLN A C 1
ATOM 1405 O O . GLN A 1 187 ? -15.186 -17.174 5.557 1.00 91.62 187 GLN A O 1
ATOM 1410 N N . LEU A 1 188 ? -15.875 -15.059 5.185 1.00 91.50 188 LEU A N 1
ATOM 1411 C CA . LEU A 1 188 ? -16.115 -14.721 6.593 1.00 91.50 188 LEU A CA 1
ATOM 1412 C C . LEU A 1 188 ? -17.543 -14.237 6.871 1.00 91.50 188 LEU A C 1
ATOM 1414 O O . LEU A 1 188 ? -17.849 -13.982 8.036 1.00 91.50 188 LEU A O 1
ATOM 1418 N N . ASP A 1 189 ? -18.390 -14.109 5.842 1.00 90.69 189 ASP A N 1
ATOM 1419 C CA . ASP A 1 189 ? -19.744 -13.545 5.938 1.00 90.69 189 ASP A CA 1
ATOM 1420 C C . ASP A 1 189 ? -19.747 -12.128 6.541 1.00 90.69 189 ASP A C 1
ATOM 1422 O O . ASP A 1 189 ? -20.565 -11.764 7.383 1.00 90.69 189 ASP A O 1
ATOM 1426 N N . TRP A 1 190 ? -18.735 -11.328 6.183 1.00 92.06 190 TRP A N 1
ATOM 1427 C CA . TRP A 1 190 ? -18.615 -9.939 6.632 1.00 92.06 190 TRP A CA 1
ATOM 1428 C C . TRP A 1 190 ? -19.008 -8.986 5.515 1.00 92.06 190 TRP A C 1
ATOM 1430 O O . TRP A 1 190 ? -18.509 -9.052 4.390 1.00 92.06 190 TRP A O 1
ATOM 1440 N N . THR A 1 191 ? -19.857 -8.027 5.851 1.00 90.19 191 THR A N 1
ATOM 1441 C CA . THR A 1 191 ? -20.241 -6.958 4.938 1.00 90.19 191 THR A CA 1
ATOM 1442 C C . THR A 1 191 ? -19.117 -5.935 4.796 1.00 90.19 191 THR A C 1
ATOM 1444 O O . THR A 1 191 ? -18.295 -5.735 5.693 1.00 90.19 191 THR A O 1
ATOM 1447 N N . ALA A 1 192 ? -19.108 -5.199 3.682 1.00 87.75 192 ALA A N 1
ATOM 1448 C CA . ALA A 1 192 ? -18.135 -4.128 3.487 1.00 87.75 192 ALA A CA 1
ATOM 1449 C C . ALA A 1 192 ? -18.172 -3.098 4.633 1.00 87.75 192 ALA A C 1
ATOM 1451 O O . ALA A 1 192 ? -17.124 -2.576 5.008 1.00 87.75 192 ALA A O 1
ATOM 1452 N N . SER A 1 193 ? -19.352 -2.807 5.197 1.00 89.62 193 SER A N 1
ATOM 1453 C CA . SER A 1 193 ? -19.548 -1.891 6.332 1.00 89.62 193 SER A CA 1
ATOM 1454 C C . SER A 1 193 ? -18.900 -2.345 7.638 1.00 89.62 193 SER A C 1
ATOM 1456 O O . SER A 1 193 ? -18.586 -1.490 8.458 1.00 89.62 193 SER A O 1
ATOM 1458 N N . GLU A 1 194 ? -18.667 -3.644 7.823 1.00 93.44 194 GLU A N 1
ATOM 1459 C CA . GLU A 1 194 ? -18.021 -4.203 9.020 1.00 93.44 194 GLU A CA 1
ATOM 1460 C C . GLU A 1 194 ? -16.486 -4.159 8.945 1.00 93.44 194 GLU A C 1
ATOM 1462 O O . GLU A 1 194 ? -15.804 -4.578 9.886 1.00 93.44 194 GLU A O 1
ATOM 1467 N N . VAL A 1 195 ? -15.935 -3.644 7.838 1.00 95.31 195 VAL A N 1
ATOM 1468 C CA . VAL A 1 195 ? -14.495 -3.557 7.588 1.00 95.31 195 VAL A CA 1
ATOM 1469 C C . VAL A 1 195 ? -14.079 -2.114 7.296 1.00 95.31 195 VAL A C 1
ATOM 1471 O O . VAL A 1 195 ? -14.563 -1.465 6.356 1.00 95.31 195 VAL A O 1
ATOM 1474 N N . ALA A 1 196 ? -13.122 -1.618 8.078 1.00 95.25 196 ALA A N 1
ATOM 1475 C CA . ALA A 1 196 ? -12.465 -0.339 7.836 1.00 95.25 196 ALA A CA 1
ATOM 1476 C C . ALA A 1 196 ? -11.062 -0.542 7.258 1.00 95.25 196 ALA A C 1
ATOM 1478 O O . ALA A 1 196 ? -10.323 -1.424 7.686 1.00 95.25 196 ALA A O 1
ATOM 1479 N N . TRP A 1 197 ? -10.701 0.302 6.295 1.00 94.31 197 TRP A N 1
ATOM 1480 C CA . TRP A 1 197 ? -9.403 0.299 5.627 1.00 94.31 197 TRP A CA 1
ATOM 1481 C C . TRP A 1 197 ? -8.746 1.646 5.890 1.00 94.31 197 TRP A C 1
ATOM 1483 O O . TRP A 1 197 ? -9.282 2.672 5.475 1.00 94.31 197 TRP A O 1
ATOM 1493 N N . LEU A 1 198 ? -7.628 1.644 6.608 1.00 93.62 198 LEU A N 1
ATOM 1494 C CA . LEU A 1 198 ? -6.920 2.849 7.028 1.00 93.62 198 LEU A CA 1
ATOM 1495 C C . LEU A 1 198 ? -5.512 2.821 6.440 1.00 93.62 198 LEU A C 1
ATOM 1497 O O . LEU A 1 198 ? -4.809 1.823 6.582 1.00 93.62 198 LEU A O 1
ATOM 1501 N N . ASN A 1 199 ? -5.113 3.903 5.775 1.00 89.88 199 ASN A N 1
ATOM 1502 C CA . ASN A 1 199 ? -3.804 4.030 5.142 1.00 89.88 199 ASN A CA 1
ATOM 1503 C C . ASN A 1 199 ? -2.931 5.000 5.943 1.00 89.88 199 ASN A C 1
ATOM 1505 O O . ASN A 1 199 ? -3.207 6.197 5.986 1.00 89.88 199 ASN A O 1
ATOM 1509 N N . PHE A 1 200 ? -1.862 4.491 6.550 1.00 88.44 200 PHE A N 1
ATOM 1510 C CA . PHE A 1 200 ? -0.968 5.281 7.399 1.00 88.44 200 PHE A CA 1
ATOM 1511 C C . PHE A 1 200 ? 0.055 6.119 6.623 1.00 88.44 200 PHE A C 1
ATOM 1513 O O . PHE A 1 200 ? 0.830 6.842 7.237 1.00 88.44 200 PHE A O 1
ATOM 1520 N N . ARG A 1 201 ? 0.022 6.113 5.282 1.00 83.06 201 ARG A N 1
ATOM 1521 C CA . ARG A 1 201 ? 0.742 7.118 4.474 1.00 83.06 201 ARG A CA 1
ATOM 1522 C C . ARG A 1 201 ? 0.149 8.515 4.593 1.00 83.06 201 ARG A C 1
ATOM 1524 O O . ARG A 1 201 ? 0.850 9.479 4.320 1.00 83.06 201 ARG A O 1
ATOM 1531 N N . THR A 1 202 ? -1.137 8.613 4.922 1.00 83.81 202 THR A N 1
ATOM 1532 C CA . THR A 1 202 ? -1.883 9.880 4.943 1.00 83.81 202 THR A CA 1
ATOM 1533 C C . THR A 1 202 ? -2.381 10.248 6.339 1.00 83.81 202 THR A C 1
ATOM 1535 O O . THR A 1 202 ? -3.189 11.160 6.461 1.00 83.81 202 THR A O 1
ATOM 1538 N N . ILE A 1 203 ? -1.984 9.492 7.366 1.00 88.38 203 ILE A N 1
ATOM 1539 C CA . ILE A 1 203 ? -2.439 9.665 8.748 1.00 88.38 203 ILE A CA 1
ATOM 1540 C C . ILE A 1 203 ? -1.205 9.876 9.620 1.00 88.38 203 ILE A C 1
ATOM 1542 O O . ILE A 1 203 ? -0.436 8.943 9.853 1.00 88.38 203 ILE A O 1
ATOM 1546 N N . GLU A 1 204 ? -1.045 11.090 10.130 1.00 89.12 204 GLU A N 1
ATOM 1547 C CA . GLU A 1 204 ? 0.076 11.496 10.979 1.00 89.12 204 GLU A CA 1
ATOM 1548 C C . GLU A 1 204 ? -0.351 11.711 12.436 1.00 89.12 204 GLU A C 1
ATOM 1550 O O . GLU A 1 204 ? 0.480 11.668 13.351 1.00 89.12 204 GLU A O 1
ATOM 1555 N N . THR A 1 205 ? -1.648 11.933 12.677 1.00 92.44 205 THR A N 1
ATOM 1556 C CA . THR A 1 205 ? -2.181 12.255 14.006 1.00 92.44 205 THR A CA 1
ATOM 1557 C C . THR A 1 205 ? -3.331 11.343 14.438 1.00 92.44 205 THR A C 1
ATOM 1559 O O . THR A 1 205 ? -4.087 10.808 13.628 1.00 92.44 205 THR A O 1
ATOM 1562 N N . LEU A 1 206 ? -3.524 11.206 15.759 1.00 94.94 206 LEU A N 1
ATOM 1563 C CA . LEU A 1 206 ? -4.666 10.475 16.324 1.00 94.94 206 LEU A CA 1
ATOM 1564 C C . LEU A 1 206 ? -6.011 11.062 15.876 1.00 94.94 206 LEU A C 1
ATOM 1566 O O . LEU A 1 206 ? -6.978 10.327 15.685 1.00 94.94 206 LEU A O 1
ATOM 1570 N N . ARG A 1 207 ? -6.076 12.383 15.699 1.00 94.69 207 ARG A N 1
ATOM 1571 C CA . ARG A 1 207 ? -7.286 13.051 15.227 1.00 94.69 207 ARG A CA 1
ATOM 1572 C C . ARG A 1 207 ? -7.627 12.629 13.798 1.00 94.69 207 ARG A C 1
ATOM 1574 O O . ARG A 1 207 ? -8.756 12.216 13.568 1.00 94.69 207 ARG A O 1
ATOM 1581 N N . GLU A 1 208 ? -6.662 12.658 12.882 1.00 94.12 208 GLU A N 1
ATOM 1582 C CA . GLU A 1 208 ? -6.851 12.188 11.500 1.00 94.12 208 GLU A CA 1
ATOM 1583 C C . GLU A 1 208 ? -7.247 10.710 11.454 1.00 94.12 208 GLU A C 1
ATOM 1585 O O . GLU A 1 208 ? -8.132 10.325 10.693 1.00 94.12 208 GLU A O 1
ATOM 1590 N N . LEU A 1 209 ? -6.646 9.883 12.315 1.00 94.94 209 LEU A N 1
ATOM 1591 C CA . LEU A 1 209 ? -7.001 8.471 12.442 1.00 94.94 209 LEU A CA 1
ATOM 1592 C C . LEU A 1 209 ? -8.475 8.285 12.842 1.00 94.94 209 LEU A C 1
ATOM 1594 O O . LEU A 1 209 ? -9.194 7.474 12.252 1.00 94.94 209 LEU A O 1
ATOM 1598 N N . GLN A 1 210 ? -8.931 9.046 13.838 1.00 95.69 210 GLN A N 1
ATOM 1599 C CA . GLN A 1 210 ? -10.322 9.036 14.289 1.00 95.69 210 GLN A CA 1
ATOM 1600 C C . GLN A 1 210 ? -11.270 9.562 13.208 1.00 95.69 210 GLN A C 1
ATOM 1602 O O . GLN A 1 210 ? -12.314 8.958 12.973 1.00 95.69 210 GLN A O 1
ATOM 1607 N N . GLU A 1 211 ? -10.909 10.648 12.525 1.00 94.25 211 GLU A N 1
ATOM 1608 C CA . GLU A 1 211 ? -11.694 11.225 11.428 1.00 94.25 211 GLU A CA 1
ATOM 1609 C C . GLU A 1 211 ? -11.830 10.239 10.260 1.00 94.25 211 GLU A C 1
ATOM 1611 O O . GLU A 1 211 ? -12.940 10.034 9.765 1.00 94.25 211 GLU A O 1
ATOM 1616 N N . ALA A 1 212 ? -10.752 9.544 9.886 1.00 93.19 212 ALA A N 1
ATOM 1617 C CA . ALA A 1 212 ? -10.776 8.511 8.854 1.00 93.19 212 ALA A CA 1
ATOM 1618 C C . ALA A 1 212 ? -11.734 7.359 9.212 1.00 93.19 212 ALA A C 1
ATOM 1620 O O . ALA A 1 212 ? -12.521 6.914 8.370 1.00 93.19 212 ALA A O 1
ATOM 1621 N N . LEU A 1 213 ? -11.723 6.906 10.473 1.00 94.62 213 LEU A N 1
ATOM 1622 C CA . LEU A 1 213 ? -12.651 5.877 10.948 1.00 94.62 213 LEU A CA 1
ATOM 1623 C C . LEU A 1 213 ? -14.105 6.375 10.955 1.00 94.62 213 LEU A C 1
ATOM 1625 O O . LEU A 1 213 ? -15.005 5.685 10.479 1.00 94.62 213 LEU A O 1
ATOM 1629 N N . VAL A 1 214 ? -14.347 7.577 11.477 1.00 93.75 214 VAL A N 1
ATOM 1630 C CA . VAL A 1 214 ? -15.686 8.178 11.556 1.00 93.75 214 VAL A CA 1
ATOM 1631 C C . VAL A 1 214 ? -16.288 8.355 10.169 1.00 93.75 214 VAL A C 1
ATOM 1633 O O . VAL A 1 214 ? -17.431 7.954 9.947 1.00 93.75 214 VAL A O 1
ATOM 1636 N N . HIS A 1 215 ? -15.515 8.895 9.226 1.00 91.00 215 HIS A N 1
ATOM 1637 C CA . HIS A 1 215 ? -15.951 9.066 7.846 1.00 91.00 215 HIS A CA 1
ATOM 1638 C C . HIS A 1 215 ? -16.319 7.714 7.220 1.00 91.00 215 HIS A C 1
ATOM 1640 O O . HIS A 1 215 ? -17.359 7.581 6.575 1.00 91.00 215 HIS A O 1
ATOM 1646 N N . ARG A 1 216 ? -15.530 6.661 7.487 1.00 90.25 216 ARG A N 1
ATOM 1647 C CA . ARG A 1 216 ? -15.837 5.295 7.034 1.00 90.25 216 ARG A CA 1
ATOM 1648 C C . ARG A 1 216 ? -17.168 4.769 7.580 1.00 90.25 216 ARG A C 1
ATOM 1650 O O . ARG A 1 216 ? -17.861 4.047 6.859 1.00 90.25 216 ARG A O 1
ATOM 1657 N N . LEU A 1 217 ? -17.511 5.122 8.818 1.00 90.62 217 LEU A N 1
ATOM 1658 C CA . LEU A 1 217 ? -18.762 4.754 9.491 1.00 90.62 217 LEU A CA 1
ATOM 1659 C C . LEU A 1 217 ? -19.953 5.661 9.107 1.00 90.62 217 LEU A C 1
ATOM 1661 O O . LEU A 1 217 ? -21.096 5.377 9.489 1.00 90.62 217 LEU A O 1
ATOM 1665 N N . GLY A 1 218 ? -19.713 6.712 8.314 1.00 89.31 218 GLY A N 1
ATOM 1666 C CA . GLY A 1 218 ? -20.718 7.677 7.857 1.00 89.31 218 GLY A CA 1
ATOM 1667 C C . GLY A 1 218 ? -21.006 8.809 8.847 1.00 89.31 218 GLY A C 1
ATOM 1668 O O . GLY A 1 218 ? -22.088 9.388 8.798 1.00 89.31 218 GLY A O 1
ATOM 1669 N N . GLY A 1 219 ? -20.087 9.093 9.772 1.00 90.06 219 GLY A N 1
ATOM 1670 C CA . GLY A 1 219 ? -20.161 10.255 10.659 1.00 90.06 219 GLY A CA 1
ATOM 1671 C C . GLY A 1 219 ? -19.366 11.456 10.143 1.00 90.06 219 GLY A C 1
ATOM 1672 O O . GLY A 1 219 ? -18.750 11.396 9.080 1.00 90.06 219 GLY A O 1
ATOM 1673 N N . GLN A 1 220 ? -19.363 12.545 10.919 1.00 87.62 220 GLN A N 1
ATOM 1674 C CA . GLN A 1 220 ? -18.743 13.817 10.514 1.00 87.62 220 GLN A CA 1
ATOM 1675 C C . GLN A 1 220 ? -17.645 14.318 11.459 1.00 87.62 220 GLN A C 1
ATOM 1677 O O . GLN A 1 220 ? -16.750 15.028 11.008 1.00 87.62 220 GLN A O 1
ATOM 1682 N N . ARG A 1 221 ? -17.692 13.997 12.761 1.00 88.69 221 ARG A N 1
ATOM 1683 C CA . ARG A 1 221 ? -16.744 14.539 13.749 1.00 88.69 221 ARG A CA 1
ATOM 1684 C C . ARG A 1 221 ? -15.919 13.437 14.388 1.00 88.69 221 ARG A C 1
ATOM 1686 O O . ARG A 1 221 ? -16.473 12.434 14.824 1.00 88.69 221 ARG A O 1
ATOM 1693 N N . ALA A 1 222 ? -14.616 13.679 14.543 1.00 84.38 222 ALA A N 1
ATOM 1694 C CA . ALA A 1 222 ? -13.670 12.742 15.154 1.00 84.38 222 ALA A CA 1
ATOM 1695 C C . ALA A 1 222 ? -14.212 12.096 16.439 1.00 84.38 222 ALA A C 1
ATOM 1697 O O . ALA A 1 222 ? -14.159 10.883 16.578 1.00 84.38 222 ALA A O 1
ATOM 1698 N N . GLY A 1 223 ? -14.798 12.887 17.347 1.00 89.00 223 GLY A N 1
ATOM 1699 C CA . GLY A 1 223 ? -15.297 12.423 18.647 1.00 89.00 223 GLY A CA 1
ATOM 1700 C C . GLY A 1 223 ? -16.474 11.438 18.603 1.00 89.00 223 GLY A C 1
ATOM 1701 O O . GLY A 1 223 ? -16.704 10.739 19.590 1.00 89.00 223 GLY A O 1
ATOM 1702 N N . ASP A 1 224 ? -17.177 11.322 17.474 1.00 90.94 224 ASP A N 1
ATOM 1703 C CA . ASP A 1 224 ? -18.374 10.479 17.344 1.00 90.94 224 ASP A CA 1
ATOM 1704 C C . ASP A 1 224 ? -18.035 8.983 17.223 1.00 90.94 224 ASP A C 1
ATOM 1706 O O . ASP A 1 224 ? -18.926 8.131 17.293 1.00 90.94 224 ASP A O 1
ATOM 1710 N N . TRP A 1 225 ? -16.749 8.645 17.059 1.00 92.12 225 TRP A N 1
ATOM 1711 C CA . TRP A 1 225 ? -16.281 7.291 16.755 1.00 92.12 225 TRP A CA 1
ATOM 1712 C C . TRP A 1 225 ? -16.817 6.232 17.727 1.00 92.12 225 TRP A C 1
ATOM 1714 O O . TRP A 1 225 ? -17.228 5.163 17.286 1.00 92.12 225 TRP A O 1
ATOM 1724 N N . ARG A 1 226 ? -16.890 6.523 19.036 1.00 93.06 226 ARG A N 1
ATOM 1725 C CA . ARG A 1 226 ? -17.400 5.564 20.038 1.00 93.06 226 ARG A CA 1
ATOM 1726 C C . ARG A 1 226 ? -18.876 5.255 19.835 1.00 93.06 226 ARG A C 1
ATOM 1728 O O . ARG A 1 226 ? -19.268 4.093 19.862 1.00 93.06 226 ARG A O 1
ATOM 1735 N N . SER A 1 227 ? -19.689 6.291 19.653 1.00 93.56 227 SER A N 1
ATOM 1736 C CA . SER A 1 227 ? -21.131 6.148 19.448 1.00 93.56 227 SER A CA 1
ATOM 1737 C C . SER A 1 227 ? -21.412 5.408 18.144 1.00 93.56 227 SER A C 1
ATOM 1739 O O . SER A 1 227 ? -22.234 4.495 18.120 1.00 93.56 227 SER A O 1
ATOM 1741 N N . LEU A 1 228 ? -20.667 5.730 17.085 1.00 93.44 228 LEU A N 1
ATOM 1742 C CA . LEU A 1 228 ? -20.782 5.054 15.795 1.00 93.44 228 LEU A CA 1
ATOM 1743 C C . LEU A 1 228 ? -20.372 3.585 15.878 1.00 93.44 228 LEU A C 1
ATOM 1745 O O . LEU A 1 228 ? -21.102 2.747 15.369 1.00 93.44 228 LEU A O 1
ATOM 1749 N N . MET A 1 229 ? -19.282 3.254 16.571 1.00 93.06 229 MET A N 1
ATOM 1750 C CA . MET A 1 229 ? -18.840 1.868 16.776 1.00 93.06 229 MET A CA 1
ATOM 1751 C C . MET A 1 229 ? -19.845 1.022 17.569 1.00 93.06 229 MET A C 1
ATOM 1753 O O . MET A 1 229 ? -19.906 -0.188 17.375 1.00 93.06 229 MET A O 1
ATOM 1757 N N . ARG A 1 230 ? -20.663 1.629 18.443 1.00 91.88 230 ARG A N 1
ATOM 1758 C CA . ARG A 1 230 ? -21.743 0.913 19.151 1.00 91.88 230 ARG A CA 1
ATOM 1759 C C . ARG A 1 230 ? -22.912 0.556 18.237 1.00 91.88 230 ARG A C 1
ATOM 1761 O O . ARG A 1 230 ? -23.525 -0.486 18.422 1.00 91.88 230 ARG A O 1
ATOM 1768 N N . VAL A 1 231 ? -23.231 1.428 17.282 1.00 92.38 231 VAL A N 1
ATOM 1769 C CA . VAL A 1 231 ? -24.358 1.240 16.352 1.00 92.38 231 VAL A CA 1
ATOM 1770 C C . VAL A 1 231 ? -23.935 0.440 15.116 1.00 92.38 231 VAL A C 1
ATOM 1772 O O . VAL A 1 231 ? -24.719 -0.329 14.570 1.00 92.38 231 VAL A O 1
ATOM 1775 N N . LYS A 1 232 ? -22.689 0.618 14.674 1.00 91.88 232 LYS A N 1
ATOM 1776 C CA . LYS A 1 232 ? -22.072 -0.007 13.500 1.00 91.88 232 LYS A CA 1
ATOM 1777 C C . LYS A 1 232 ? -20.738 -0.646 13.912 1.00 91.88 232 LYS A C 1
ATOM 1779 O O . LYS A 1 232 ? -19.679 -0.079 13.627 1.00 91.88 232 LYS A O 1
ATOM 1784 N N . PRO A 1 233 ? -20.768 -1.784 14.625 1.00 91.25 233 PRO A N 1
ATOM 1785 C CA . PRO A 1 233 ? -19.553 -2.428 15.100 1.00 91.25 233 PRO A CA 1
ATOM 1786 C C . PRO A 1 233 ? -18.703 -2.919 13.929 1.00 91.25 233 PRO A C 1
ATOM 1788 O O . PRO A 1 233 ? -19.192 -3.569 13.005 1.00 91.25 233 PRO A O 1
ATOM 1791 N N . LEU A 1 234 ? -17.406 -2.621 13.984 1.00 95.56 234 LEU A N 1
ATOM 1792 C CA . LEU A 1 234 ? -16.442 -3.147 13.026 1.00 95.56 234 LEU A CA 1
ATOM 1793 C C . LEU A 1 234 ? -15.902 -4.486 13.509 1.00 95.56 234 LEU A C 1
ATOM 1795 O O . LEU A 1 234 ? -15.443 -4.612 14.647 1.00 95.56 234 LEU A O 1
ATOM 1799 N N . ARG A 1 235 ? -15.875 -5.469 12.609 1.00 95.69 235 ARG A N 1
ATOM 1800 C CA . ARG A 1 235 ? -15.219 -6.759 12.851 1.00 95.69 235 ARG A CA 1
ATOM 1801 C C . ARG A 1 235 ? -13.726 -6.697 12.568 1.00 95.69 235 ARG A C 1
ATOM 1803 O O . ARG A 1 235 ? -12.959 -7.405 13.221 1.00 95.69 235 ARG A O 1
ATOM 1810 N N . LEU A 1 236 ? -13.316 -5.853 11.620 1.00 97.12 236 LEU A N 1
ATOM 1811 C CA . LEU A 1 236 ? -11.933 -5.743 11.174 1.00 97.12 236 LEU A CA 1
ATOM 1812 C C . LEU A 1 236 ? -11.549 -4.300 10.844 1.00 97.12 236 LEU A C 1
ATOM 1814 O O . LEU A 1 236 ? -12.261 -3.595 10.129 1.00 97.12 236 LEU A O 1
ATOM 1818 N N . VAL A 1 237 ? -10.362 -3.905 11.291 1.00 97.06 237 VAL A N 1
ATOM 1819 C CA . VAL A 1 237 ? -9.665 -2.711 10.816 1.00 97.06 237 VAL A CA 1
ATOM 1820 C C . VAL A 1 237 ? -8.356 -3.146 10.165 1.00 97.06 237 VAL A C 1
ATOM 1822 O O . VAL A 1 237 ? -7.470 -3.704 10.814 1.00 97.06 237 VAL A O 1
ATOM 1825 N N . VAL A 1 238 ? -8.244 -2.891 8.865 1.00 96.88 238 VAL A N 1
ATOM 1826 C CA . VAL A 1 238 ? -7.032 -3.100 8.074 1.00 96.88 238 VAL A CA 1
ATOM 1827 C C . VAL A 1 238 ? -6.166 -1.850 8.175 1.00 96.88 238 VAL A C 1
ATOM 1829 O O . VAL A 1 238 ? -6.627 -0.757 7.846 1.00 96.88 238 VAL A O 1
ATOM 1832 N N . LEU A 1 239 ? -4.926 -2.015 8.635 1.00 95.31 239 LEU A N 1
ATOM 1833 C CA . LEU A 1 239 ? -3.961 -0.930 8.821 1.00 95.31 239 LEU A CA 1
ATOM 1834 C C . LEU A 1 239 ? -2.876 -1.062 7.747 1.00 95.31 239 LEU A C 1
ATOM 1836 O O . LEU A 1 239 ? -1.903 -1.798 7.926 1.00 95.31 239 LEU A O 1
ATOM 1840 N N . ASP A 1 240 ? -3.077 -0.398 6.611 1.00 92.31 240 ASP A N 1
ATOM 1841 C CA . ASP A 1 240 ? -2.129 -0.416 5.499 1.00 92.31 240 ASP A CA 1
ATOM 1842 C C . ASP A 1 240 ? -0.978 0.571 5.730 1.00 92.31 240 ASP A C 1
ATOM 1844 O O . ASP A 1 240 ? -1.163 1.660 6.275 1.00 92.31 240 ASP A O 1
ATOM 1848 N N . ASP A 1 241 ? 0.215 0.161 5.303 1.00 85.50 241 ASP A N 1
ATOM 1849 C CA . ASP A 1 241 ? 1.480 0.887 5.439 1.00 85.50 241 ASP A CA 1
ATOM 1850 C C . ASP A 1 241 ? 1.772 1.416 6.853 1.00 85.50 241 ASP A C 1
ATOM 1852 O O . ASP A 1 241 ? 2.236 2.540 7.033 1.00 85.50 241 ASP A O 1
ATOM 1856 N N . LEU A 1 242 ? 1.567 0.582 7.879 1.00 88.56 242 LEU A N 1
ATOM 1857 C CA . LEU A 1 242 ? 1.741 0.975 9.285 1.00 88.56 242 LEU A CA 1
ATOM 1858 C C . LEU A 1 242 ? 3.154 1.502 9.609 1.00 88.56 242 LEU A C 1
ATOM 1860 O O . LEU A 1 242 ? 3.345 2.196 10.602 1.00 88.56 242 LEU A O 1
ATOM 1864 N N . GLY A 1 243 ? 4.142 1.213 8.756 1.00 82.44 243 GLY A N 1
ATOM 1865 C CA . GLY A 1 243 ? 5.484 1.790 8.848 1.00 82.44 243 GLY A CA 1
ATOM 1866 C C . GLY A 1 243 ? 5.539 3.321 8.745 1.00 82.44 243 GLY A C 1
ATOM 1867 O O . GLY A 1 243 ? 6.544 3.894 9.147 1.00 82.44 243 GLY A O 1
ATOM 1868 N N . GLY A 1 244 ? 4.490 3.976 8.233 1.00 81.06 244 GLY A N 1
ATOM 1869 C CA . GLY A 1 244 ? 4.357 5.437 8.233 1.00 81.06 244 GLY A CA 1
ATOM 1870 C C . GLY A 1 244 ? 3.994 6.037 9.597 1.00 81.06 244 GLY A C 1
ATOM 1871 O O . GLY A 1 244 ? 4.143 7.238 9.795 1.00 81.06 244 GLY A O 1
ATOM 1872 N N . MET A 1 245 ? 3.551 5.219 10.557 1.00 89.12 245 MET A N 1
ATOM 1873 C CA . MET A 1 245 ? 3.191 5.685 11.895 1.00 89.12 245 MET A CA 1
ATOM 1874 C C . MET A 1 245 ? 4.425 6.139 12.687 1.00 89.12 245 MET A C 1
ATOM 1876 O O . MET A 1 245 ? 5.429 5.430 12.754 1.00 89.12 245 MET A O 1
ATOM 1880 N N . ASP A 1 246 ? 4.311 7.277 13.378 1.00 85.81 246 ASP A N 1
ATOM 1881 C CA . ASP A 1 246 ? 5.338 7.751 14.308 1.00 85.81 246 ASP A CA 1
ATOM 1882 C C . ASP A 1 246 ? 5.695 6.683 15.367 1.00 85.81 246 ASP A C 1
ATOM 1884 O O . ASP A 1 246 ? 4.847 6.143 16.079 1.00 85.81 246 ASP A O 1
ATOM 1888 N N . ALA A 1 247 ? 6.983 6.379 15.515 1.00 84.88 247 ALA A N 1
ATOM 1889 C CA . ALA A 1 247 ? 7.443 5.457 16.554 1.00 84.88 247 ALA A CA 1
ATOM 1890 C C . ALA A 1 247 ? 7.513 6.122 17.944 1.00 84.88 247 ALA A C 1
ATOM 1892 O O . ALA A 1 247 ? 7.714 5.431 18.940 1.00 84.88 247 ALA A O 1
ATOM 1893 N N . GLY A 1 248 ? 7.401 7.452 18.020 1.00 85.94 248 GLY A N 1
ATOM 1894 C CA . GLY A 1 248 ? 7.439 8.233 19.252 1.00 85.94 248 GLY A CA 1
ATOM 1895 C C . GLY A 1 248 ? 6.091 8.351 19.971 1.00 85.94 248 GLY A C 1
ATOM 1896 O O . GLY A 1 248 ? 5.201 7.508 19.841 1.00 85.94 248 GLY A O 1
ATOM 1897 N N . ALA A 1 249 ? 5.963 9.414 20.773 1.00 85.38 249 ALA A N 1
ATOM 1898 C CA . ALA A 1 249 ? 4.812 9.646 21.645 1.00 85.38 249 ALA A CA 1
ATOM 1899 C C . ALA A 1 249 ? 3.499 9.854 20.871 1.00 85.38 249 ALA A C 1
ATOM 1901 O O . ALA A 1 249 ? 2.461 9.353 21.298 1.00 85.38 249 ALA A O 1
ATOM 1902 N N . LYS A 1 250 ? 3.538 10.531 19.713 1.00 86.12 250 LYS A N 1
ATOM 1903 C CA . LYS A 1 250 ? 2.330 10.778 18.908 1.00 86.12 250 LYS A CA 1
ATOM 1904 C C . LYS A 1 250 ? 1.762 9.470 18.370 1.00 86.12 250 LYS A C 1
ATOM 1906 O O . LYS A 1 250 ? 0.555 9.244 18.428 1.00 86.12 250 LYS A O 1
ATOM 1911 N N . GLY A 1 251 ? 2.622 8.580 17.882 1.00 90.25 251 GLY A N 1
ATOM 1912 C CA . GLY A 1 251 ? 2.153 7.269 17.452 1.00 90.25 251 GLY A CA 1
ATOM 1913 C C . GLY A 1 251 ? 1.828 6.326 18.600 1.00 90.25 251 GLY A C 1
ATOM 1914 O O . GLY A 1 251 ? 0.957 5.480 18.426 1.00 90.25 251 GLY A O 1
ATOM 1915 N N . LEU A 1 252 ? 2.429 6.487 19.784 1.00 90.69 252 LEU A N 1
ATOM 1916 C CA . LEU A 1 252 ? 2.037 5.714 20.967 1.00 90.69 252 LEU A CA 1
ATOM 1917 C C . LEU A 1 252 ? 0.563 5.946 21.322 1.00 90.69 252 LEU A C 1
ATOM 1919 O O . LEU A 1 252 ? -0.166 4.988 21.579 1.00 90.69 252 LEU A O 1
ATOM 1923 N N . GLU A 1 253 ? 0.092 7.194 21.260 1.00 92.25 253 GLU A N 1
ATOM 1924 C CA . GLU A 1 253 ? -1.328 7.517 21.446 1.00 92.25 253 GLU A CA 1
ATOM 1925 C C . GLU A 1 253 ? -2.220 6.813 20.414 1.00 92.25 253 GLU A C 1
ATOM 1927 O O . GLU A 1 253 ? -3.249 6.237 20.774 1.00 92.25 253 GLU A O 1
ATOM 1932 N N . MET A 1 254 ? -1.804 6.782 19.143 1.00 94.25 254 MET A N 1
ATOM 1933 C CA . MET A 1 254 ? -2.514 6.049 18.089 1.00 94.25 254 MET A CA 1
ATOM 1934 C C . MET A 1 254 ? -2.531 4.540 18.339 1.00 94.25 254 MET A C 1
ATOM 1936 O O . MET A 1 254 ? -3.583 3.915 18.217 1.00 94.25 254 MET A O 1
ATOM 1940 N N . ARG A 1 255 ? -1.400 3.946 18.735 1.00 93.44 255 ARG A N 1
ATOM 1941 C CA . ARG A 1 255 ? -1.297 2.515 19.066 1.00 93.44 255 ARG A CA 1
ATOM 1942 C C . ARG A 1 255 ? -2.208 2.144 20.233 1.00 93.44 255 ARG A C 1
ATOM 1944 O O . ARG A 1 255 ? -2.948 1.167 20.129 1.00 93.44 255 ARG A O 1
ATOM 1951 N N . ARG A 1 256 ? -2.209 2.939 21.309 1.00 93.19 256 ARG A N 1
ATOM 1952 C CA . ARG A 1 256 ? -3.119 2.767 22.457 1.00 93.19 256 ARG A CA 1
ATOM 1953 C C . ARG A 1 256 ? -4.578 2.854 22.028 1.00 93.19 256 ARG A C 1
ATOM 1955 O O . ARG A 1 256 ? -5.395 2.032 22.433 1.00 93.19 256 ARG A O 1
ATOM 1962 N N . TRP A 1 257 ? -4.904 3.823 21.180 1.00 94.69 257 TRP A N 1
ATOM 1963 C CA . TRP A 1 257 ? -6.261 3.985 20.676 1.00 94.69 257 TRP A CA 1
ATOM 1964 C C . TRP A 1 257 ? -6.709 2.800 19.806 1.00 94.69 257 TRP A C 1
ATOM 1966 O O . TRP A 1 257 ? -7.800 2.275 20.017 1.00 94.69 257 TRP A O 1
ATOM 1976 N N . LEU A 1 258 ? -5.850 2.319 18.899 1.00 95.06 258 LEU A N 1
ATOM 1977 C CA . LEU A 1 258 ? -6.103 1.123 18.087 1.00 95.06 258 LEU A CA 1
ATOM 1978 C C . LEU A 1 258 ? -6.298 -0.121 18.956 1.00 95.06 258 LEU A C 1
ATOM 1980 O O . LEU A 1 258 ? -7.219 -0.898 18.709 1.00 95.06 258 LEU A O 1
ATOM 1984 N N . ARG A 1 259 ? -5.474 -0.295 19.997 1.00 93.25 259 ARG A N 1
ATOM 1985 C CA . ARG A 1 259 ? -5.634 -1.384 20.967 1.00 93.25 259 ARG A CA 1
ATOM 1986 C C . ARG A 1 259 ? -6.987 -1.306 21.680 1.00 93.25 259 ARG A C 1
ATOM 1988 O O . ARG A 1 259 ? -7.685 -2.312 21.780 1.00 93.25 259 ARG A O 1
ATOM 1995 N N . GLY A 1 260 ? -7.412 -0.099 22.048 1.00 93.44 260 GLY A N 1
ATOM 1996 C CA . GLY A 1 260 ? -8.725 0.152 22.639 1.00 93.44 260 GLY A CA 1
ATOM 1997 C C . GLY A 1 260 ? -9.911 -0.266 21.760 1.00 93.44 260 GLY A C 1
ATOM 1998 O O . GLY A 1 260 ? -10.964 -0.588 22.306 1.00 93.44 260 GLY A O 1
ATOM 1999 N N . LEU A 1 261 ? -9.765 -0.319 20.427 1.00 94.31 261 LEU A N 1
ATOM 2000 C CA . LEU A 1 261 ? -10.816 -0.845 19.542 1.00 94.31 261 LEU A CA 1
ATOM 2001 C C . LEU A 1 261 ? -11.069 -2.337 19.790 1.00 94.31 261 LEU A C 1
ATOM 2003 O O . LEU A 1 261 ? -12.219 -2.772 19.828 1.00 94.31 261 LEU A O 1
ATOM 2007 N N . HIS A 1 262 ? -10.007 -3.113 20.000 1.00 92.31 262 HIS A N 1
ATOM 2008 C CA . HIS A 1 262 ? -10.133 -4.518 20.364 1.00 92.31 262 HIS A CA 1
ATOM 2009 C C . HIS A 1 262 ? -10.725 -4.672 21.761 1.00 92.31 262 HIS A C 1
ATOM 2011 O O . HIS A 1 262 ? -11.752 -5.326 21.923 1.00 92.31 262 HIS A O 1
ATOM 2017 N N . ASP A 1 263 ? -10.120 -4.009 22.747 1.00 91.69 263 ASP A N 1
ATOM 2018 C CA . ASP A 1 263 ? -10.494 -4.193 24.148 1.00 91.69 263 ASP A CA 1
ATOM 2019 C C . ASP A 1 263 ? -11.962 -3.791 24.409 1.00 91.69 263 ASP A C 1
ATOM 2021 O O . ASP A 1 263 ? -12.646 -4.427 25.208 1.00 91.69 263 ASP A O 1
ATOM 2025 N N . GLN A 1 264 ? -12.477 -2.763 23.717 1.00 93.06 264 GLN A N 1
ATOM 2026 C CA . GLN A 1 264 ? -13.835 -2.240 23.936 1.00 93.06 264 GLN A CA 1
ATOM 2027 C C . GLN A 1 264 ? -14.891 -2.807 22.980 1.00 93.06 264 GLN A C 1
ATOM 2029 O O . GLN A 1 264 ? -16.048 -2.936 23.374 1.00 93.06 264 GLN A O 1
ATOM 2034 N N . PHE A 1 265 ? -14.528 -3.109 21.729 1.00 93.88 265 PHE A N 1
ATOM 2035 C CA . PHE A 1 265 ? -15.491 -3.463 20.675 1.00 93.88 265 PHE A CA 1
ATOM 2036 C C . PHE A 1 265 ? -15.233 -4.832 20.047 1.00 93.88 265 PHE A C 1
ATOM 2038 O O . PHE A 1 265 ? -15.934 -5.210 19.113 1.00 93.88 265 PHE A O 1
ATOM 2045 N N . GLN A 1 266 ? -14.238 -5.580 20.539 1.00 93.38 266 GLN A N 1
ATOM 2046 C CA . GLN A 1 266 ? -13.819 -6.870 19.979 1.00 93.38 266 GLN A CA 1
ATOM 2047 C C . GLN A 1 266 ? -13.420 -6.776 18.495 1.00 93.38 266 GLN A C 1
ATOM 2049 O O . GLN A 1 266 ? -13.451 -7.757 17.751 1.00 93.38 266 GLN A O 1
ATOM 2054 N N . THR A 1 267 ? -13.015 -5.582 18.053 1.00 95.69 267 THR A N 1
ATOM 2055 C CA . THR A 1 267 ? -12.574 -5.329 16.684 1.00 95.69 267 THR A CA 1
ATOM 2056 C C . THR A 1 267 ? -11.183 -5.912 16.459 1.00 95.69 267 THR A C 1
ATOM 2058 O O . THR A 1 267 ? -10.248 -5.657 17.221 1.00 95.69 267 THR A O 1
ATOM 2061 N N . ARG A 1 268 ? -11.020 -6.691 15.388 1.00 96.12 268 ARG A N 1
ATOM 2062 C CA . ARG A 1 268 ? -9.730 -7.286 15.017 1.00 96.12 268 ARG A CA 1
ATOM 2063 C C . ARG A 1 268 ? -8.896 -6.288 14.232 1.00 96.12 268 ARG A C 1
ATOM 2065 O O . ARG A 1 268 ? -9.422 -5.448 13.503 1.00 96.12 268 ARG A O 1
ATOM 2072 N N . LEU A 1 269 ? -7.582 -6.424 14.349 1.00 96.69 269 LEU A N 1
ATOM 2073 C CA . LEU A 1 269 ? -6.614 -5.592 13.638 1.00 96.69 269 LEU A CA 1
ATOM 2074 C C . LEU A 1 269 ? -5.855 -6.456 12.632 1.00 96.69 269 LEU A C 1
ATOM 2076 O O . LEU A 1 269 ? -5.381 -7.539 12.987 1.00 96.69 269 LEU A O 1
ATOM 2080 N N . LEU A 1 270 ? -5.729 -5.953 11.404 1.00 96.81 270 LEU A N 1
ATOM 2081 C CA . LEU A 1 270 ? -4.879 -6.519 10.359 1.00 96.81 270 LEU A CA 1
ATOM 2082 C C . LEU A 1 270 ? -3.807 -5.499 9.957 1.00 96.81 270 LEU A C 1
ATOM 2084 O O . LEU A 1 270 ? -4.013 -4.761 8.990 1.00 96.81 270 LEU A O 1
ATOM 2088 N N . PRO A 1 271 ? -2.699 -5.384 10.710 1.00 95.31 271 PRO A N 1
ATOM 2089 C CA . PRO A 1 271 ? -1.596 -4.515 10.333 1.00 95.31 271 PRO A CA 1
ATOM 2090 C C . PRO A 1 271 ? -0.757 -5.088 9.192 1.00 95.31 271 PRO A C 1
ATOM 2092 O O . PRO A 1 271 ? -0.406 -6.270 9.188 1.00 95.31 271 PRO A O 1
ATOM 2095 N N . LEU A 1 272 ? -0.388 -4.217 8.253 1.00 94.88 272 LEU A N 1
ATOM 2096 C CA . LEU A 1 272 ? 0.543 -4.499 7.169 1.00 94.88 272 LEU A CA 1
ATOM 2097 C C . LEU A 1 272 ? 1.782 -3.620 7.314 1.00 94.88 272 LEU A C 1
ATOM 2099 O O . LEU A 1 272 ? 1.701 -2.392 7.313 1.00 94.88 272 LEU A O 1
ATOM 2103 N N . SER A 1 273 ? 2.948 -4.251 7.414 1.00 93.06 273 SER A N 1
ATOM 2104 C CA . SER A 1 273 ? 4.203 -3.552 7.694 1.00 93.06 273 SER A CA 1
ATOM 2105 C C . SER A 1 273 ? 5.394 -4.169 6.961 1.00 93.06 273 SER A C 1
ATOM 2107 O O . SER A 1 273 ? 5.349 -5.293 6.450 1.00 93.06 273 SER A O 1
ATOM 2109 N N . ASN A 1 274 ? 6.483 -3.401 6.861 1.00 92.19 274 ASN A N 1
ATOM 2110 C CA . ASN A 1 274 ? 7.729 -3.896 6.270 1.00 92.19 274 ASN A CA 1
ATOM 2111 C C . ASN A 1 274 ? 8.497 -4.833 7.210 1.00 92.19 274 ASN A C 1
ATOM 2113 O O . ASN A 1 274 ? 9.172 -5.750 6.749 1.00 92.19 274 ASN A O 1
ATOM 2117 N N . GLU A 1 275 ? 8.344 -4.616 8.512 1.00 90.44 275 GLU A N 1
ATOM 2118 C CA . GLU A 1 275 ? 9.007 -5.352 9.583 1.00 90.44 275 GLU A CA 1
ATOM 2119 C C . GLU A 1 275 ? 7.984 -5.781 10.636 1.00 90.44 275 GLU A C 1
ATOM 2121 O O . GLU A 1 275 ? 6.833 -5.336 10.626 1.00 90.44 275 GLU A O 1
ATOM 2126 N N . ARG A 1 276 ? 8.393 -6.663 11.548 1.00 91.50 276 ARG A N 1
ATOM 2127 C CA . ARG A 1 276 ? 7.552 -7.099 12.670 1.00 91.50 276 ARG A CA 1
ATOM 2128 C C . ARG A 1 276 ? 7.227 -5.902 13.571 1.00 91.50 276 ARG A C 1
ATOM 2130 O O . ARG A 1 276 ? 8.058 -5.012 13.735 1.00 91.50 276 ARG A O 1
ATOM 2137 N N . LEU A 1 277 ? 6.037 -5.891 14.177 1.00 89.81 277 LEU A N 1
ATOM 2138 C CA . LEU A 1 277 ? 5.574 -4.764 15.001 1.00 89.81 277 LEU A CA 1
ATOM 2139 C C . LEU A 1 277 ? 6.511 -4.456 16.177 1.00 89.81 277 LEU A C 1
ATOM 2141 O O . LEU A 1 277 ? 6.757 -3.293 16.468 1.00 89.81 277 LEU A O 1
ATOM 2145 N N . GLU A 1 278 ? 7.091 -5.486 16.793 1.00 87.19 278 GLU A N 1
ATOM 2146 C CA . GLU A 1 278 ? 8.089 -5.359 17.868 1.00 87.19 278 GLU A CA 1
ATOM 2147 C C . GLU A 1 278 ? 9.394 -4.680 17.417 1.00 87.19 278 GLU A C 1
ATOM 2149 O O . GLU A 1 278 ? 10.062 -4.026 18.211 1.00 87.19 278 GLU A O 1
ATOM 2154 N N . VAL A 1 279 ? 9.743 -4.787 16.131 1.00 88.69 279 VAL A N 1
ATOM 2155 C CA . VAL A 1 279 ? 10.890 -4.081 15.545 1.00 88.69 279 VAL A CA 1
ATOM 2156 C C . VAL A 1 279 ? 10.497 -2.643 15.218 1.00 88.69 279 VAL A C 1
ATOM 2158 O O . VAL A 1 279 ? 11.219 -1.709 15.572 1.00 88.69 279 VAL A O 1
ATOM 2161 N N . LEU A 1 280 ? 9.326 -2.460 14.598 1.00 87.81 280 LEU A N 1
ATOM 2162 C CA . LEU A 1 280 ? 8.812 -1.150 14.198 1.00 87.81 280 LEU A CA 1
ATOM 2163 C C . LEU A 1 280 ? 8.615 -0.223 15.407 1.00 87.81 280 LEU A C 1
ATOM 2165 O O . LEU A 1 280 ? 8.993 0.947 15.374 1.00 87.81 280 LEU A O 1
ATOM 2169 N N . PHE A 1 281 ? 8.087 -0.772 16.498 1.00 88.75 281 PHE A N 1
ATOM 2170 C CA . PHE A 1 281 ? 7.811 -0.060 17.740 1.00 88.75 281 PHE A CA 1
ATOM 2171 C C . PHE A 1 281 ? 8.752 -0.484 18.866 1.00 88.75 281 PHE A C 1
ATOM 2173 O O . PHE A 1 281 ? 8.370 -0.490 20.026 1.00 88.75 281 PHE A O 1
ATOM 2180 N N . ARG A 1 282 ? 10.021 -0.772 18.554 1.00 83.50 282 ARG A N 1
ATOM 2181 C CA . ARG A 1 282 ? 11.062 -1.130 19.543 1.00 83.50 282 ARG A CA 1
ATOM 2182 C C . ARG A 1 282 ? 11.296 -0.108 20.665 1.00 83.50 282 ARG A C 1
ATOM 2184 O O . ARG A 1 282 ? 12.036 -0.386 21.599 1.00 83.50 282 ARG A O 1
ATOM 2191 N N . LYS A 1 283 ? 10.776 1.115 20.501 1.00 81.38 283 LYS A N 1
ATOM 2192 C CA . LYS A 1 283 ? 10.820 2.184 21.510 1.00 81.38 283 LYS A CA 1
ATOM 2193 C C . LYS A 1 283 ? 9.708 2.054 22.549 1.00 81.38 283 LYS A C 1
ATOM 2195 O O . LYS A 1 283 ? 9.791 2.712 23.582 1.00 81.38 283 LYS A O 1
ATOM 2200 N N . ASP A 1 284 ? 8.685 1.256 22.261 1.00 82.12 284 ASP A N 1
ATOM 2201 C CA . ASP A 1 284 ? 7.690 0.880 23.249 1.00 82.12 284 ASP A CA 1
ATOM 2202 C C . ASP A 1 284 ? 8.375 0.045 24.327 1.00 82.12 284 ASP A C 1
ATOM 2204 O O . ASP A 1 284 ? 9.275 -0.745 24.040 1.00 82.12 284 ASP A O 1
ATOM 2208 N N . ASP A 1 285 ? 7.946 0.220 25.569 1.00 72.12 285 ASP A N 1
ATOM 2209 C CA . ASP A 1 285 ? 8.427 -0.594 26.675 1.00 72.12 285 ASP A CA 1
ATOM 2210 C C . ASP A 1 285 ? 7.575 -1.874 26.724 1.00 72.12 285 ASP A C 1
ATOM 2212 O O . ASP A 1 285 ? 6.396 -1.791 27.076 1.00 72.12 285 ASP A O 1
ATOM 2216 N N . PRO A 1 286 ? 8.113 -3.064 26.397 1.00 62.78 286 PRO A N 1
ATOM 2217 C CA . PRO A 1 286 ? 7.322 -4.295 26.365 1.00 62.78 286 PRO A CA 1
ATOM 2218 C C . PRO A 1 286 ? 6.789 -4.707 27.744 1.00 62.78 286 PRO A C 1
ATOM 2220 O O . PRO A 1 286 ? 5.845 -5.488 27.823 1.00 62.78 286 PRO A O 1
ATOM 2223 N N . LEU A 1 287 ? 7.397 -4.202 28.825 1.00 62.59 287 LEU A N 1
ATOM 2224 C CA . LEU A 1 287 ? 7.039 -4.502 30.212 1.00 62.59 287 LEU A CA 1
ATOM 2225 C C . LEU A 1 287 ? 6.119 -3.442 30.829 1.00 62.59 287 LEU A C 1
ATOM 2227 O O . LEU A 1 287 ? 5.588 -3.665 31.918 1.00 62.59 287 LEU A O 1
ATOM 2231 N N . ARG A 1 288 ? 5.924 -2.295 30.165 1.00 66.94 288 ARG A N 1
ATOM 2232 C CA . ARG A 1 288 ? 5.047 -1.217 30.646 1.00 66.94 288 ARG A CA 1
ATOM 2233 C C . ARG A 1 288 ? 3.934 -0.864 29.677 1.00 66.94 288 ARG A C 1
ATOM 2235 O O . ARG A 1 288 ? 2.791 -0.748 30.105 1.00 66.94 288 ARG A O 1
ATOM 2242 N N . ASP A 1 289 ? 4.262 -0.638 28.410 1.00 70.12 289 ASP A N 1
ATOM 2243 C CA . ASP A 1 289 ? 3.318 -0.134 27.421 1.00 70.12 289 ASP A CA 1
ATOM 2244 C C . ASP A 1 289 ? 3.821 -0.340 25.984 1.00 70.12 289 ASP A C 1
ATOM 2246 O O . ASP A 1 289 ? 4.464 0.527 25.390 1.00 70.12 289 ASP A O 1
ATOM 2250 N N . SER A 1 290 ? 3.488 -1.500 25.415 1.00 78.94 290 SER A N 1
ATOM 2251 C CA . SER A 1 290 ? 3.548 -1.742 23.974 1.00 78.94 290 SER A CA 1
ATOM 2252 C C . SER A 1 290 ? 2.164 -2.174 23.492 1.00 78.94 290 SER A C 1
ATOM 2254 O O . SER A 1 290 ? 1.838 -3.363 23.515 1.00 78.94 290 SER A O 1
ATOM 2256 N N . PRO A 1 291 ? 1.306 -1.227 23.071 1.00 85.62 291 PRO A N 1
ATOM 2257 C CA . PRO A 1 291 ? -0.112 -1.509 22.840 1.00 85.62 291 PRO A CA 1
ATOM 2258 C C . PRO A 1 291 ? -0.372 -2.549 21.749 1.00 85.62 291 PRO A C 1
ATOM 2260 O O . PRO A 1 291 ? -1.424 -3.186 21.734 1.00 85.62 291 PRO A O 1
ATOM 2263 N N . LEU A 1 292 ? 0.572 -2.709 20.816 1.00 87.69 292 LEU A N 1
ATOM 2264 C CA . LEU A 1 292 ? 0.480 -3.685 19.733 1.00 87.69 292 LEU A CA 1
ATOM 2265 C C . LEU A 1 292 ? 1.343 -4.938 19.962 1.00 87.69 292 LEU A C 1
ATOM 2267 O O . LEU A 1 292 ? 1.328 -5.838 19.118 1.00 87.69 292 LEU A O 1
ATOM 2271 N N . ALA A 1 293 ? 2.073 -5.035 21.079 1.00 81.56 293 ALA A N 1
ATOM 2272 C CA . ALA A 1 293 ? 2.811 -6.247 21.420 1.00 81.56 293 ALA A CA 1
ATOM 2273 C C . ALA A 1 293 ? 1.856 -7.415 21.687 1.00 81.56 293 ALA A C 1
ATOM 2275 O O . ALA A 1 293 ? 0.767 -7.253 22.235 1.00 81.56 293 ALA A O 1
ATOM 2276 N N . GLY A 1 294 ? 2.261 -8.612 21.261 1.00 76.44 294 GLY A N 1
ATOM 2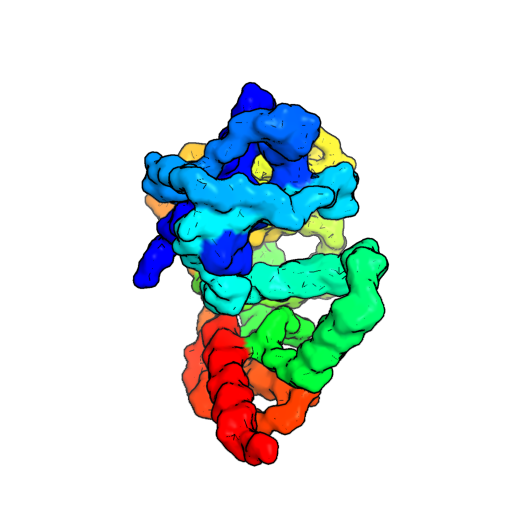277 C CA . GLY A 1 294 ? 1.504 -9.845 21.491 1.00 76.44 294 GLY A CA 1
ATOM 2278 C C . GLY A 1 294 ? 0.169 -9.955 20.743 1.00 76.44 294 GLY A C 1
ATOM 2279 O O . GLY A 1 294 ? -0.467 -10.999 20.831 1.00 76.44 294 GLY A O 1
ATOM 2280 N N . ILE A 1 295 ? -0.242 -8.934 19.977 1.00 81.88 295 ILE A N 1
ATOM 2281 C CA . ILE A 1 295 ? -1.477 -8.954 19.176 1.00 81.88 295 ILE A CA 1
ATOM 2282 C C . ILE A 1 295 ? -1.485 -10.127 18.194 1.00 81.88 295 ILE A C 1
ATOM 2284 O O . ILE A 1 295 ? -2.498 -10.804 18.048 1.00 81.88 295 ILE A O 1
ATOM 2288 N N . ASP A 1 296 ? -0.355 -10.375 17.533 1.00 86.00 296 ASP A N 1
ATOM 2289 C CA . ASP A 1 296 ? -0.164 -11.552 16.693 1.00 86.00 296 ASP A CA 1
ATOM 2290 C C . ASP A 1 296 ? 1.296 -12.034 16.771 1.00 86.00 296 ASP A C 1
ATOM 2292 O O . ASP A 1 296 ? 2.168 -11.445 16.124 1.00 86.00 296 ASP A O 1
ATOM 2296 N N . PRO A 1 297 ? 1.593 -13.090 17.549 1.00 82.44 297 PRO A N 1
ATOM 2297 C CA . PRO A 1 297 ? 2.964 -13.550 17.762 1.00 82.44 297 PRO A CA 1
ATOM 2298 C C . PRO A 1 297 ? 3.596 -14.209 16.525 1.00 82.44 297 PRO A C 1
ATOM 2300 O O . PRO A 1 297 ? 4.822 -14.282 16.429 1.00 82.44 297 PRO A O 1
ATOM 2303 N N . ILE A 1 298 ? 2.791 -14.695 15.570 1.00 92.12 298 ILE A N 1
ATOM 2304 C CA . ILE A 1 298 ? 3.279 -15.469 14.416 1.00 92.12 298 ILE A CA 1
ATOM 2305 C C . ILE A 1 298 ? 2.797 -14.825 13.113 1.00 92.12 298 ILE A C 1
ATOM 2307 O O . ILE A 1 298 ? 1.864 -15.343 12.500 1.00 92.12 298 ILE A O 1
ATOM 2311 N N . PRO A 1 299 ? 3.401 -13.725 12.635 1.00 94.38 299 PRO A N 1
ATOM 2312 C CA . PRO A 1 299 ? 2.886 -12.999 11.478 1.00 94.38 299 PRO A CA 1
ATOM 2313 C C . PRO A 1 299 ? 2.784 -13.860 10.205 1.00 94.38 299 PRO A C 1
ATOM 2315 O O . PRO A 1 299 ? 3.465 -14.876 10.014 1.00 94.38 299 PRO A O 1
ATOM 2318 N N . VAL A 1 300 ? 1.924 -13.427 9.289 1.00 96.94 300 VAL A N 1
ATOM 2319 C CA . VAL A 1 300 ? 1.919 -13.885 7.900 1.00 96.94 300 VAL A CA 1
ATOM 2320 C C . VAL A 1 300 ? 3.074 -13.201 7.175 1.00 96.94 300 VAL A C 1
ATOM 2322 O O . VAL A 1 300 ? 3.040 -11.997 6.932 1.00 96.94 300 VAL A O 1
ATOM 2325 N N . VAL A 1 301 ? 4.121 -13.962 6.857 1.00 96.25 301 VAL A N 1
ATOM 2326 C CA . VAL A 1 301 ? 5.330 -13.429 6.218 1.00 96.25 301 VAL A CA 1
ATOM 2327 C C . VAL A 1 301 ? 5.211 -13.538 4.701 1.00 96.25 301 VAL A C 1
ATOM 2329 O O . VAL A 1 301 ? 5.040 -14.627 4.160 1.00 96.25 301 VAL A O 1
ATOM 2332 N N . LEU A 1 302 ? 5.343 -12.411 4.003 1.00 96.31 302 LEU A N 1
ATOM 2333 C CA . LEU A 1 302 ? 5.425 -12.359 2.546 1.00 96.31 302 LEU A CA 1
ATOM 2334 C C . LEU A 1 302 ? 6.877 -12.510 2.099 1.00 96.31 302 LEU A C 1
ATOM 2336 O O . LEU A 1 302 ? 7.610 -11.530 1.925 1.00 96.31 302 LEU A O 1
ATOM 2340 N N . GLY A 1 303 ? 7.275 -13.767 1.925 1.00 93.75 303 GLY A N 1
ATOM 2341 C CA . GLY A 1 303 ? 8.569 -14.136 1.369 1.00 93.75 303 GLY A CA 1
ATOM 2342 C C . GLY A 1 303 ? 8.687 -13.883 -0.143 1.00 93.75 303 GLY A C 1
ATOM 2343 O O . GLY A 1 303 ? 7.713 -13.493 -0.810 1.00 93.75 303 GLY A O 1
ATOM 2344 N N . PRO A 1 304 ? 9.893 -14.107 -0.696 1.00 95.75 304 PRO A N 1
ATOM 2345 C CA . PRO A 1 304 ? 10.102 -14.169 -2.138 1.00 95.75 304 PRO A CA 1
ATOM 2346 C C . PRO A 1 304 ? 9.135 -15.167 -2.791 1.00 95.75 304 PRO A C 1
ATOM 2348 O O . PRO A 1 304 ? 8.807 -16.195 -2.201 1.00 95.75 304 PRO A O 1
ATOM 2351 N N . LEU A 1 305 ? 8.671 -14.863 -4.001 1.00 95.75 305 LEU A N 1
ATOM 2352 C CA . LEU A 1 305 ? 7.908 -15.806 -4.815 1.00 95.75 305 LEU A CA 1
ATOM 2353 C C . LEU A 1 305 ? 8.793 -17.000 -5.187 1.00 95.75 305 LEU A C 1
ATOM 2355 O O . LEU A 1 305 ? 9.939 -16.773 -5.577 1.00 95.75 305 LEU A O 1
ATOM 2359 N N . PRO A 1 306 ? 8.291 -18.245 -5.122 1.00 96.12 306 PRO A N 1
ATOM 2360 C CA . PRO A 1 306 ? 8.980 -19.401 -5.685 1.00 96.12 306 PRO A CA 1
ATOM 2361 C C . PRO A 1 306 ? 9.263 -19.223 -7.182 1.00 96.12 306 PRO A C 1
ATOM 2363 O O . PRO A 1 306 ? 8.527 -18.531 -7.883 1.00 96.12 306 PRO A O 1
ATOM 2366 N N . ALA A 1 307 ? 10.284 -19.908 -7.704 1.00 96.50 307 ALA A N 1
ATOM 2367 C CA . ALA A 1 307 ? 10.671 -19.828 -9.119 1.00 96.50 307 ALA A CA 1
ATOM 2368 C C . ALA A 1 307 ? 9.503 -20.113 -10.092 1.00 96.50 307 ALA A C 1
ATOM 2370 O O . ALA A 1 307 ? 9.380 -19.463 -11.131 1.00 96.50 307 ALA A O 1
ATOM 2371 N N . ALA A 1 308 ? 8.607 -21.039 -9.731 1.00 95.88 308 ALA A N 1
ATOM 2372 C CA . ALA A 1 308 ? 7.406 -21.342 -10.508 1.00 95.88 308 ALA A CA 1
ATOM 2373 C C . ALA A 1 308 ? 6.447 -20.140 -10.605 1.00 95.88 308 ALA A C 1
ATOM 2375 O O . ALA A 1 308 ? 5.953 -19.830 -11.687 1.00 95.88 308 ALA A O 1
ATOM 2376 N N . ASP A 1 309 ? 6.237 -19.414 -9.506 1.00 96.00 309 ASP A N 1
ATOM 2377 C CA . ASP A 1 309 ? 5.389 -18.220 -9.490 1.00 96.00 309 ASP A CA 1
ATOM 2378 C C . ASP A 1 309 ? 6.079 -17.011 -10.127 1.00 96.00 309 ASP A C 1
ATOM 2380 O O . ASP A 1 309 ? 5.417 -16.210 -10.781 1.00 96.00 309 ASP A O 1
ATOM 2384 N N . CYS A 1 310 ? 7.409 -16.899 -10.017 1.00 96.38 310 CYS A N 1
ATOM 2385 C CA . CYS A 1 310 ? 8.192 -15.932 -10.791 1.00 96.38 310 CYS A CA 1
ATOM 2386 C C . CYS A 1 310 ? 7.956 -16.125 -12.294 1.00 96.38 310 CYS A C 1
ATOM 2388 O O . CYS A 1 310 ? 7.668 -15.165 -13.009 1.00 96.38 310 CYS A O 1
ATOM 2390 N N . ARG A 1 311 ? 8.036 -17.376 -12.762 1.00 96.44 311 ARG A N 1
ATOM 2391 C CA . ARG A 1 311 ? 7.769 -17.740 -14.154 1.00 96.44 311 ARG A CA 1
ATOM 2392 C C . ARG A 1 311 ? 6.345 -17.375 -14.565 1.00 96.44 311 ARG A C 1
ATOM 2394 O O . ARG A 1 311 ? 6.191 -16.645 -15.538 1.00 96.44 311 ARG A O 1
ATOM 2401 N N . ARG A 1 312 ? 5.337 -17.802 -13.797 1.00 95.44 312 ARG A N 1
ATOM 2402 C CA . ARG A 1 312 ? 3.926 -17.472 -14.062 1.00 95.44 312 ARG A CA 1
ATOM 2403 C C . ARG A 1 312 ? 3.691 -15.966 -14.130 1.00 95.44 312 ARG A C 1
ATOM 2405 O O . ARG A 1 312 ? 3.001 -15.499 -15.025 1.00 95.44 312 ARG A O 1
ATOM 2412 N N . LEU A 1 313 ? 4.291 -15.198 -13.218 1.00 94.12 313 LEU A N 1
ATOM 2413 C CA . LEU A 1 313 ? 4.169 -13.740 -13.199 1.00 94.12 313 LEU A CA 1
ATOM 2414 C C . LEU A 1 313 ? 4.736 -13.101 -14.469 1.00 94.12 313 LEU A C 1
ATOM 2416 O O . LEU A 1 313 ? 4.115 -12.206 -15.035 1.00 94.12 313 LEU A O 1
ATOM 2420 N N . VAL A 1 314 ? 5.898 -13.561 -14.932 1.00 94.88 314 VAL A N 1
ATOM 2421 C CA . VAL A 1 314 ? 6.502 -13.068 -16.176 1.00 94.88 314 VAL A CA 1
ATOM 2422 C C . VAL A 1 314 ? 5.682 -13.500 -17.392 1.00 94.88 314 VAL A C 1
ATOM 2424 O O . VAL A 1 314 ? 5.410 -12.668 -18.251 1.00 94.88 314 VAL A O 1
ATOM 2427 N N . GLU A 1 315 ? 5.234 -14.754 -17.458 1.00 94.19 315 GLU A N 1
ATOM 2428 C CA . GLU A 1 315 ? 4.372 -15.255 -18.538 1.00 94.19 315 GLU A CA 1
ATOM 2429 C C . GLU A 1 315 ? 3.056 -14.465 -18.622 1.00 94.19 315 GLU A C 1
ATOM 2431 O O . GLU A 1 315 ? 2.683 -14.028 -19.709 1.00 94.19 315 GLU A O 1
ATOM 2436 N N . ALA A 1 316 ? 2.412 -14.180 -17.486 1.00 92.12 316 ALA A N 1
ATOM 2437 C CA . ALA A 1 316 ? 1.196 -13.370 -17.428 1.00 92.12 316 ALA A CA 1
ATOM 2438 C C . ALA A 1 316 ? 1.418 -11.947 -17.968 1.00 92.12 316 ALA A C 1
ATOM 2440 O O . ALA A 1 316 ? 0.591 -11.434 -18.720 1.00 92.12 316 ALA A O 1
ATOM 2441 N N . ARG A 1 317 ? 2.563 -11.316 -17.661 1.00 89.25 317 ARG A N 1
ATOM 2442 C CA . ARG A 1 317 ? 2.916 -10.008 -18.246 1.00 89.25 317 ARG A CA 1
ATOM 2443 C C . ARG A 1 317 ? 3.141 -10.079 -19.750 1.00 89.25 317 ARG A C 1
ATOM 2445 O O . ARG A 1 317 ? 2.798 -9.146 -20.468 1.00 89.25 317 ARG A O 1
ATOM 2452 N N . LEU A 1 318 ? 3.720 -11.174 -20.226 1.00 90.94 318 LEU A N 1
ATOM 2453 C CA . LEU A 1 318 ? 4.043 -11.355 -21.634 1.00 90.94 318 LEU A CA 1
ATOM 2454 C C . LEU A 1 318 ? 2.853 -11.799 -22.489 1.00 90.94 318 LEU A C 1
ATOM 2456 O O . LEU A 1 318 ? 2.927 -11.622 -23.702 1.00 90.94 318 LEU A O 1
ATOM 2460 N N . ALA A 1 319 ? 1.773 -12.317 -21.897 1.00 87.19 319 ALA A N 1
ATOM 2461 C CA . ALA A 1 319 ? 0.625 -12.892 -22.607 1.00 87.19 319 ALA A CA 1
ATOM 2462 C C . ALA A 1 319 ? -0.026 -11.943 -23.635 1.00 87.19 319 ALA A C 1
ATOM 2464 O O . ALA A 1 319 ? -0.525 -12.398 -24.660 1.00 87.19 319 ALA A O 1
ATOM 2465 N N . GLY A 1 320 ? 0.016 -10.626 -23.398 1.00 75.94 320 GLY A N 1
ATOM 2466 C CA . GLY A 1 320 ? -0.473 -9.599 -24.331 1.00 75.94 320 GLY A CA 1
ATOM 2467 C C . GLY A 1 320 ? 0.590 -9.027 -25.278 1.00 75.94 320 GLY A C 1
ATOM 2468 O O . GLY A 1 320 ? 0.320 -8.079 -26.013 1.00 75.94 320 GLY A O 1
ATOM 2469 N N . SER A 1 321 ? 1.814 -9.554 -25.248 1.00 81.38 321 SER A N 1
ATOM 2470 C CA . SER A 1 321 ? 2.967 -9.040 -25.990 1.00 81.38 321 SER A CA 1
ATOM 2471 C C . SER A 1 321 ? 3.455 -10.039 -27.044 1.00 81.38 321 SER A C 1
ATOM 2473 O O . SER A 1 321 ? 3.209 -11.236 -26.954 1.00 81.38 321 SER A O 1
ATOM 2475 N N . LYS A 1 322 ? 4.212 -9.557 -28.038 1.00 84.00 322 LYS A N 1
ATOM 2476 C CA . LYS A 1 322 ? 4.892 -10.417 -29.028 1.00 84.00 322 LYS A CA 1
ATOM 2477 C C . LYS A 1 322 ? 6.263 -10.924 -28.550 1.00 84.00 322 LYS A C 1
ATOM 2479 O O . LYS A 1 322 ? 7.030 -11.449 -29.352 1.00 84.00 322 LYS A O 1
ATOM 2484 N N . LEU A 1 323 ? 6.614 -10.702 -27.283 1.00 86.25 323 LEU A N 1
ATOM 2485 C CA . LEU A 1 323 ? 7.941 -11.014 -26.757 1.00 86.25 323 LEU A CA 1
ATOM 2486 C C . LEU A 1 323 ? 8.008 -12.477 -26.293 1.00 86.25 323 LEU A C 1
ATOM 2488 O O . LEU A 1 323 ? 7.094 -12.942 -25.608 1.00 86.25 323 LEU A O 1
ATOM 2492 N N . PRO A 1 324 ? 9.090 -13.208 -26.603 1.00 90.81 324 PRO A N 1
ATOM 2493 C CA . PRO A 1 324 ? 9.233 -14.591 -26.176 1.00 90.81 324 PRO A CA 1
ATOM 2494 C C . PRO A 1 324 ? 9.624 -14.685 -24.694 1.00 90.81 324 PRO A C 1
ATOM 2496 O O . PRO A 1 324 ? 10.548 -14.019 -24.230 1.00 90.81 324 PRO A O 1
ATOM 2499 N N . PHE A 1 325 ? 8.994 -15.599 -23.949 1.00 93.44 325 PHE A N 1
ATOM 2500 C CA . PHE A 1 325 ? 9.372 -15.881 -22.556 1.00 93.44 325 PHE A CA 1
ATOM 2501 C C . PHE A 1 325 ? 10.831 -16.349 -22.408 1.00 93.44 325 PHE A C 1
ATOM 2503 O O . PHE A 1 325 ? 11.470 -16.066 -21.393 1.00 93.44 325 PHE A O 1
ATOM 2510 N N . ALA A 1 326 ? 11.378 -17.034 -23.419 1.00 93.94 326 ALA A N 1
ATOM 2511 C CA . ALA A 1 326 ? 12.758 -17.526 -23.426 1.00 93.94 326 ALA A CA 1
ATOM 2512 C C . ALA A 1 326 ? 13.783 -16.425 -23.106 1.00 93.94 326 ALA A C 1
ATOM 2514 O O . ALA A 1 326 ? 14.760 -16.681 -22.399 1.00 93.94 326 ALA A O 1
ATOM 2515 N N . ASP A 1 327 ? 13.508 -15.189 -23.527 1.00 93.12 327 ASP A N 1
ATOM 2516 C CA . ASP A 1 327 ? 14.369 -14.047 -23.251 1.00 93.12 327 ASP A CA 1
ATOM 2517 C C . ASP A 1 327 ? 14.431 -13.713 -21.762 1.00 93.12 327 ASP A C 1
ATOM 2519 O O . ASP A 1 327 ? 15.447 -13.205 -21.306 1.00 93.12 327 ASP A O 1
ATOM 2523 N N . TYR A 1 328 ? 13.399 -14.023 -20.980 1.00 95.81 328 TYR A N 1
ATOM 2524 C CA . TYR A 1 328 ? 13.284 -13.662 -19.564 1.00 95.81 328 TYR A CA 1
ATOM 2525 C C . TYR A 1 328 ? 13.434 -14.860 -18.620 1.00 95.81 328 TYR A C 1
ATOM 2527 O O . TYR A 1 328 ? 13.600 -14.668 -17.414 1.00 95.81 328 TYR A O 1
ATOM 2535 N N . ALA A 1 329 ? 13.448 -16.091 -19.140 1.00 94.50 329 ALA A N 1
ATOM 2536 C CA . ALA A 1 329 ? 13.485 -17.325 -18.351 1.00 94.50 329 ALA A CA 1
ATOM 2537 C C . ALA A 1 329 ? 14.638 -17.367 -17.328 1.00 94.50 329 ALA A C 1
ATOM 2539 O O . ALA A 1 329 ? 14.465 -17.836 -16.202 1.00 94.50 329 ALA A O 1
ATOM 2540 N N . GLY A 1 330 ? 15.808 -16.820 -17.683 1.00 94.75 330 GLY A N 1
ATOM 2541 C CA . GLY A 1 330 ? 16.963 -16.729 -16.782 1.00 94.75 330 GLY A CA 1
ATOM 2542 C C . GLY A 1 330 ? 16.709 -15.890 -15.524 1.00 94.75 330 GLY A C 1
ATOM 2543 O O . GLY A 1 330 ? 17.289 -16.169 -14.478 1.00 94.75 330 GLY A O 1
ATOM 2544 N N . LEU A 1 331 ? 15.806 -14.907 -15.595 1.00 94.88 331 LEU A N 1
ATOM 2545 C CA . LEU A 1 331 ? 15.439 -14.055 -14.465 1.00 94.88 331 LEU A CA 1
ATOM 2546 C C . LEU A 1 331 ? 14.504 -14.758 -13.475 1.00 94.8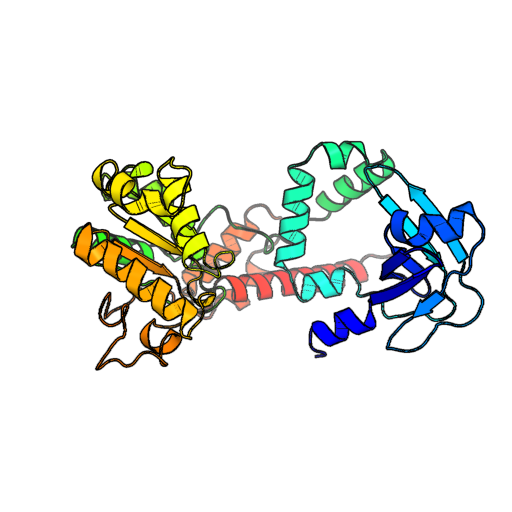8 331 LEU A C 1
ATOM 2548 O O . LEU A 1 331 ? 14.359 -14.261 -12.369 1.00 94.88 331 LEU A O 1
ATOM 2552 N N . CYS A 1 332 ? 13.899 -15.897 -13.829 1.00 96.06 332 CYS A N 1
ATOM 2553 C CA . CYS A 1 332 ? 12.911 -16.598 -12.997 1.00 96.06 332 CYS A CA 1
ATOM 2554 C C . CYS A 1 332 ? 13.488 -17.792 -12.216 1.00 96.06 332 CYS A C 1
ATOM 2556 O O . CYS A 1 332 ? 12.737 -18.495 -11.548 1.00 96.06 332 CYS A O 1
ATOM 2558 N N . ARG A 1 333 ? 14.799 -18.057 -12.320 1.00 94.31 333 ARG A N 1
ATOM 2559 C CA . ARG A 1 333 ? 15.435 -19.276 -11.775 1.00 94.31 333 ARG A CA 1
ATOM 2560 C C . ARG A 1 333 ? 15.454 -19.342 -10.252 1.00 94.31 333 ARG A C 1
ATOM 2562 O O . ARG A 1 333 ? 15.418 -20.430 -9.691 1.00 94.31 333 ARG A O 1
ATOM 2569 N N . GLU A 1 334 ? 15.516 -18.188 -9.602 1.00 94.62 334 GLU A N 1
ATOM 2570 C CA . GLU A 1 334 ? 15.639 -18.082 -8.151 1.00 94.62 334 GLU A CA 1
ATOM 2571 C C . GLU A 1 334 ? 14.419 -17.384 -7.545 1.00 94.62 334 GLU A C 1
ATOM 2573 O O . GLU A 1 334 ? 13.852 -16.482 -8.186 1.00 94.62 334 GLU A O 1
ATOM 2578 N N . PRO A 1 335 ? 14.031 -17.757 -6.310 1.00 96.19 335 PRO A N 1
ATOM 2579 C CA . PRO A 1 335 ? 12.960 -17.084 -5.600 1.00 96.19 335 PRO A CA 1
ATOM 2580 C C . PRO A 1 335 ? 13.228 -15.589 -5.430 1.00 96.19 335 PRO A C 1
ATOM 2582 O O . PRO A 1 335 ? 14.293 -15.187 -4.965 1.00 96.19 335 PRO A O 1
ATOM 2585 N N . GLN A 1 336 ? 12.257 -14.749 -5.787 1.00 95.06 336 GLN A N 1
ATOM 2586 C CA . GLN A 1 336 ? 12.446 -13.296 -5.821 1.00 95.06 336 GLN A CA 1
ATOM 2587 C C . GLN A 1 336 ? 11.222 -12.521 -5.364 1.00 95.06 336 GLN A C 1
ATOM 2589 O O . GLN A 1 336 ? 10.085 -12.971 -5.466 1.00 95.06 336 GLN A O 1
ATOM 2594 N N . GLN A 1 337 ? 11.452 -11.301 -4.880 1.00 93.88 337 GLN A N 1
ATOM 2595 C CA . GLN A 1 337 ? 10.349 -10.391 -4.597 1.00 93.88 337 GLN A CA 1
ATOM 2596 C C . GLN A 1 337 ? 9.673 -9.954 -5.910 1.00 93.88 337 GLN A C 1
ATOM 2598 O O . GLN A 1 337 ? 10.391 -9.606 -6.854 1.00 93.88 337 GLN A O 1
ATOM 2603 N N . PRO A 1 338 ? 8.325 -9.906 -5.974 1.00 92.31 338 PRO A N 1
ATOM 2604 C CA . PRO A 1 338 ? 7.594 -9.572 -7.197 1.00 92.31 338 PRO A CA 1
ATOM 2605 C C . PRO A 1 338 ? 8.072 -8.268 -7.848 1.00 92.31 338 PRO A C 1
ATOM 2607 O O . PRO A 1 338 ? 8.363 -8.236 -9.040 1.00 92.31 338 PRO A O 1
ATOM 2610 N N . ALA A 1 339 ? 8.222 -7.198 -7.059 1.00 88.69 339 ALA A N 1
ATOM 2611 C CA . ALA A 1 339 ? 8.654 -5.905 -7.587 1.00 88.69 339 ALA A CA 1
ATOM 2612 C C . ALA A 1 339 ? 10.091 -5.935 -8.131 1.00 88.69 339 ALA A C 1
ATOM 2614 O O . ALA A 1 339 ? 10.373 -5.313 -9.152 1.00 88.69 339 ALA A O 1
ATOM 2615 N N . ALA A 1 340 ? 10.994 -6.670 -7.474 1.00 89.62 340 ALA A N 1
ATOM 2616 C CA . ALA A 1 340 ? 12.378 -6.798 -7.920 1.00 89.62 340 ALA A CA 1
ATOM 2617 C C . ALA A 1 340 ? 12.465 -7.578 -9.241 1.00 89.62 340 ALA A C 1
ATOM 2619 O O . ALA A 1 340 ? 13.171 -7.157 -10.157 1.00 89.62 340 ALA A O 1
ATOM 2620 N N . LEU A 1 341 ? 11.704 -8.670 -9.365 1.00 94.50 341 LEU A N 1
ATOM 2621 C CA . LEU A 1 341 ? 11.618 -9.446 -10.600 1.00 94.50 341 LEU A CA 1
ATOM 2622 C C . LEU A 1 341 ? 11.089 -8.594 -11.760 1.00 94.50 341 LEU A C 1
ATOM 2624 O O . LEU A 1 341 ? 11.718 -8.542 -12.817 1.00 94.50 341 LEU A O 1
ATOM 2628 N N . LEU A 1 342 ? 9.969 -7.893 -11.554 1.00 91.81 342 LEU A N 1
ATOM 2629 C CA . LEU A 1 342 ? 9.368 -7.037 -12.581 1.00 91.81 342 LEU A CA 1
ATOM 2630 C C . LEU A 1 342 ? 10.301 -5.890 -12.984 1.00 91.81 342 LEU A C 1
ATOM 2632 O O . LEU A 1 342 ? 10.452 -5.630 -14.174 1.00 91.81 342 LEU A O 1
ATOM 2636 N N . ALA A 1 343 ? 11.005 -5.267 -12.034 1.00 86.19 343 ALA A N 1
ATOM 2637 C CA . ALA A 1 343 ? 11.994 -4.233 -12.336 1.00 86.19 343 ALA A CA 1
ATOM 2638 C C . ALA A 1 343 ? 13.152 -4.763 -13.201 1.00 86.19 343 ALA A C 1
ATOM 2640 O O . ALA A 1 343 ? 13.565 -4.103 -14.155 1.00 86.19 343 ALA A O 1
ATOM 2641 N N . ARG A 1 344 ? 13.653 -5.975 -12.921 1.00 92.38 344 ARG A N 1
ATOM 2642 C CA . ARG A 1 344 ? 14.693 -6.621 -13.742 1.00 92.38 344 ARG A CA 1
ATOM 2643 C C . ARG A 1 344 ? 14.188 -6.962 -15.144 1.00 92.38 344 ARG A C 1
ATOM 2645 O O . ARG A 1 344 ? 14.914 -6.749 -16.113 1.00 92.38 344 ARG A O 1
ATOM 2652 N N . CYS A 1 345 ? 12.957 -7.459 -15.262 1.00 92.88 345 CYS A N 1
ATOM 2653 C CA . CYS A 1 345 ? 12.343 -7.746 -16.561 1.00 92.88 345 CYS A CA 1
ATOM 2654 C C . CYS A 1 345 ? 12.136 -6.459 -17.371 1.00 92.88 345 CYS A C 1
ATOM 2656 O O . CYS A 1 345 ? 12.498 -6.410 -18.545 1.00 92.88 345 CYS A O 1
ATOM 2658 N N . ALA A 1 346 ? 11.657 -5.393 -16.723 1.00 88.12 346 ALA A N 1
ATOM 2659 C CA . ALA A 1 346 ? 11.501 -4.081 -17.336 1.00 88.12 346 ALA A CA 1
ATOM 2660 C C . ALA A 1 346 ? 12.842 -3.528 -17.840 1.00 88.12 346 ALA A C 1
ATOM 2662 O O . ALA A 1 346 ? 12.918 -3.066 -18.976 1.00 88.12 346 ALA A O 1
ATOM 2663 N N . ALA A 1 347 ? 13.909 -3.622 -17.039 1.00 83.94 347 ALA A N 1
ATOM 2664 C CA . ALA A 1 347 ? 15.246 -3.188 -17.440 1.00 83.94 347 ALA A CA 1
ATOM 2665 C C . ALA A 1 347 ? 15.773 -3.973 -18.653 1.00 83.94 347 ALA A C 1
ATOM 2667 O O . ALA A 1 347 ? 16.296 -3.375 -19.593 1.00 83.94 347 ALA A O 1
ATOM 2668 N N . ARG A 1 348 ? 15.577 -5.298 -18.666 1.00 90.75 348 ARG A N 1
ATOM 2669 C CA . ARG A 1 348 ? 15.973 -6.164 -19.785 1.00 90.75 348 ARG A CA 1
ATOM 2670 C C . ARG A 1 348 ? 15.210 -5.841 -21.070 1.00 90.75 348 ARG A C 1
ATOM 2672 O O . ARG A 1 348 ? 15.812 -5.808 -22.138 1.00 90.75 348 ARG A O 1
ATOM 2679 N N . PHE A 1 349 ? 13.914 -5.552 -20.971 1.00 88.94 349 PHE A N 1
ATOM 2680 C CA . PHE A 1 349 ? 13.120 -5.091 -22.110 1.00 88.94 349 PHE A CA 1
ATOM 2681 C C . PHE A 1 349 ? 13.686 -3.795 -22.714 1.00 88.94 349 PHE A C 1
ATOM 2683 O O . PHE A 1 349 ? 13.871 -3.705 -23.928 1.00 88.94 349 PHE A O 1
ATOM 2690 N N . GLU A 1 350 ? 14.018 -2.801 -21.882 1.00 83.88 350 GLU A N 1
ATOM 2691 C CA . GLU A 1 350 ? 14.585 -1.536 -22.371 1.00 83.88 350 GLU A CA 1
ATOM 2692 C C . GLU A 1 350 ? 15.967 -1.720 -23.016 1.00 83.88 350 GLU A C 1
ATOM 2694 O O . GLU A 1 350 ? 16.287 -1.056 -24.004 1.00 83.88 350 GLU A O 1
ATOM 2699 N N . GLU A 1 351 ? 16.788 -2.631 -22.490 1.00 84.50 351 GLU A N 1
ATOM 2700 C CA . GLU A 1 351 ? 18.082 -2.986 -23.077 1.00 84.50 351 GLU A CA 1
ATOM 2701 C C . GLU A 1 351 ? 17.919 -3.588 -24.481 1.00 84.50 351 GLU A C 1
ATOM 2703 O O . GLU A 1 351 ? 18.522 -3.092 -25.437 1.00 84.50 351 GLU A O 1
ATOM 2708 N N . GLN A 1 352 ? 17.040 -4.583 -24.633 1.00 84.44 352 GLN A N 1
ATOM 2709 C CA . GLN A 1 352 ? 16.739 -5.200 -25.929 1.00 84.44 352 GLN A CA 1
ATOM 2710 C C . GLN A 1 352 ? 16.188 -4.178 -26.933 1.00 84.44 352 GLN A C 1
ATOM 2712 O O . GLN A 1 352 ? 16.598 -4.163 -28.096 1.00 84.44 352 GLN A O 1
ATOM 2717 N N . ARG A 1 353 ? 15.317 -3.265 -26.482 1.00 81.44 353 ARG A N 1
ATOM 2718 C CA . ARG A 1 353 ? 14.763 -2.203 -27.331 1.00 81.44 353 ARG A CA 1
ATOM 2719 C C . ARG A 1 353 ? 15.843 -1.253 -27.850 1.00 81.44 353 ARG A C 1
ATOM 2721 O O . ARG A 1 353 ? 15.812 -0.876 -29.020 1.00 81.44 353 ARG A O 1
ATOM 2728 N N . ARG A 1 354 ? 16.811 -0.873 -27.007 1.00 75.56 354 ARG A N 1
ATOM 2729 C CA . ARG A 1 354 ? 17.940 -0.010 -27.408 1.00 75.56 354 ARG A CA 1
ATOM 2730 C C . ARG A 1 354 ? 18.858 -0.688 -28.421 1.00 75.56 354 ARG A C 1
ATOM 2732 O O . ARG A 1 354 ? 19.335 -0.013 -29.330 1.00 75.56 354 ARG A O 1
ATOM 2739 N N . ILE A 1 355 ? 19.101 -1.991 -28.273 1.00 77.19 355 ILE A N 1
ATOM 2740 C CA . ILE A 1 355 ? 19.903 -2.767 -29.230 1.00 77.19 355 ILE A CA 1
ATOM 2741 C C . ILE A 1 355 ? 19.177 -2.831 -30.579 1.00 77.19 355 ILE A C 1
ATOM 2743 O O . ILE A 1 355 ? 19.755 -2.441 -31.587 1.00 77.19 355 ILE A O 1
ATOM 2747 N N . GLY A 1 356 ? 17.890 -3.196 -30.592 1.00 67.94 356 GLY A N 1
ATOM 2748 C CA . GLY A 1 356 ? 17.095 -3.271 -31.824 1.00 67.94 356 GLY A CA 1
ATOM 2749 C C . GLY A 1 356 ? 16.985 -1.939 -32.578 1.00 67.94 356 GLY A C 1
ATOM 2750 O O . GLY A 1 356 ? 17.021 -1.923 -33.804 1.00 67.94 356 GLY A O 1
ATOM 2751 N N . GLN A 1 357 ? 16.933 -0.807 -31.866 1.00 58.44 357 GLN A N 1
ATOM 2752 C CA . GLN A 1 357 ? 16.935 0.531 -32.477 1.00 58.44 357 GLN A CA 1
ATOM 2753 C C . GLN A 1 357 ? 18.280 0.921 -33.107 1.00 58.44 357 GLN A C 1
ATOM 2755 O O . GLN A 1 357 ? 18.300 1.724 -34.033 1.00 58.44 357 GLN A O 1
ATOM 2760 N N . ARG A 1 358 ? 19.400 0.370 -32.624 1.00 50.53 358 ARG A N 1
ATOM 2761 C CA . ARG A 1 358 ? 20.737 0.602 -33.202 1.00 50.53 358 ARG A CA 1
ATOM 2762 C C . ARG A 1 358 ? 21.024 -0.276 -34.421 1.00 50.53 358 ARG A C 1
ATOM 2764 O O . ARG A 1 358 ? 21.947 0.027 -35.166 1.00 50.53 358 ARG A O 1
ATOM 2771 N N . SER A 1 359 ? 20.262 -1.351 -34.605 1.00 48.16 359 SER A N 1
ATOM 2772 C CA . SER A 1 359 ? 20.431 -2.321 -35.694 1.00 48.16 359 SER A CA 1
ATOM 2773 C C . SER A 1 359 ? 19.518 -2.071 -36.900 1.00 48.16 359 SER A C 1
ATOM 2775 O O . SER A 1 359 ? 19.620 -2.798 -37.885 1.00 48.16 359 SER A O 1
ATOM 2777 N N . ALA A 1 360 ? 18.626 -1.078 -36.841 1.00 36.25 360 ALA A N 1
ATOM 2778 C CA . ALA A 1 360 ? 17.806 -0.686 -37.983 1.00 36.25 360 ALA A CA 1
ATOM 2779 C C . ALA A 1 360 ? 18.658 0.142 -38.971 1.00 36.25 360 ALA A C 1
ATOM 2781 O O . ALA A 1 360 ? 19.219 1.158 -38.550 1.00 36.25 360 ALA A O 1
ATOM 2782 N N . PRO A 1 361 ? 18.802 -0.274 -40.246 1.00 41.84 361 PRO A N 1
ATOM 2783 C CA . PRO A 1 361 ? 19.503 0.527 -41.245 1.00 41.84 361 PRO A CA 1
ATOM 2784 C C . PRO A 1 361 ? 18.771 1.861 -41.456 1.00 41.84 361 PRO A C 1
ATOM 2786 O O . PRO A 1 361 ? 17.540 1.898 -41.423 1.00 41.84 361 PRO A O 1
ATOM 2789 N N . ALA A 1 362 ? 19.558 2.932 -41.601 1.00 39.62 362 ALA A N 1
ATOM 2790 C CA . ALA A 1 362 ? 19.096 4.305 -41.810 1.00 39.62 362 ALA A CA 1
ATOM 2791 C C . ALA A 1 362 ? 18.334 4.485 -43.128 1.00 39.62 362 ALA A C 1
ATOM 2793 O O . ALA A 1 362 ? 18.707 3.806 -44.115 1.00 39.62 362 ALA A O 1
#

Sequence (362 aa):
MPMIDELLRACSVRIVTAGSSGTGAFVAPGLVLTCAHVIASAHKTAGPLRVFWSGRELDDGIEIVDYHAGPFPDLALLRVPLGGRAVPVSAVFAAMASIAEEQRLHHAADSRWHACLDPVQRARLQRRSDAAANPFLGESEEVIGRDEALHRVFDKLRAGNHCSVVGPRGSGKSALLRLLRPRLGEQLDWTASEVAWLNFRTIETLRELQEALVHRLGGQRAGDWRSLMRVKPLRLVVLDDLGGMDAGAKGLEMRRWLRGLHDQFQTRLLPLSNERLEVLFRKDDPLRDSPLAGIDPIPVVLGPLPAADCRRLVEARLAGSKLPFADYAGLCREPQQPAALLARCAARFEEQRRIGQRSAPA